Protein AF-A0A7S1JPU8-F1 (afdb_monomer_lite)

Structure (mmCIF, N/CA/C/O backbone):
data_AF-A0A7S1JPU8-F1
#
_entry.id   AF-A0A7S1JPU8-F1
#
loop_
_atom_site.group_PDB
_atom_site.id
_atom_site.type_symbol
_atom_site.label_atom_id
_atom_site.label_alt_id
_atom_site.label_comp_id
_atom_site.label_asym_id
_atom_site.label_entity_id
_atom_site.label_seq_id
_atom_site.pdbx_PDB_ins_code
_atom_site.Cartn_x
_atom_site.Cartn_y
_atom_site.Cartn_z
_atom_site.occupancy
_atom_site.B_iso_or_equiv
_atom_site.auth_seq_id
_atom_site.auth_comp_id
_atom_site.auth_asym_id
_atom_site.auth_atom_id
_atom_site.pdbx_PDB_model_num
ATOM 1 N N . ALA A 1 1 ? 25.299 0.717 -21.177 1.00 88.12 1 ALA A N 1
ATOM 2 C CA . ALA A 1 1 ? 23.910 0.726 -21.692 1.00 88.12 1 ALA A CA 1
ATOM 3 C C . ALA A 1 1 ? 23.352 -0.670 -21.993 1.00 88.12 1 ALA A C 1
ATOM 5 O O . ALA A 1 1 ? 22.149 -0.826 -21.845 1.00 88.12 1 ALA A O 1
ATOM 6 N N . ALA A 1 2 ? 24.175 -1.667 -22.367 1.00 91.50 2 ALA A N 1
ATOM 7 C CA . ALA A 1 2 ? 23.728 -3.012 -22.771 1.00 91.50 2 ALA A CA 1
ATOM 8 C C . ALA A 1 2 ? 22.622 -3.616 -21.880 1.00 91.50 2 ALA A C 1
ATOM 10 O O . ALA A 1 2 ? 21.517 -3.850 -22.361 1.00 91.50 2 ALA A O 1
ATOM 11 N N . CYS A 1 3 ? 22.870 -3.749 -20.571 1.00 92.00 3 CYS A N 1
ATOM 12 C CA . CYS A 1 3 ? 21.877 -4.276 -19.627 1.00 92.00 3 CYS A CA 1
ATOM 13 C C . CYS A 1 3 ? 20.576 -3.444 -19.589 1.00 92.00 3 CYS A C 1
ATOM 15 O O . CYS A 1 3 ? 19.487 -3.999 -19.530 1.00 92.00 3 CYS A O 1
ATOM 17 N N . GLY A 1 4 ? 20.655 -2.115 -19.724 1.00 94.12 4 GLY A N 1
ATOM 18 C CA . GLY A 1 4 ? 19.467 -1.253 -19.773 1.00 94.12 4 GLY A CA 1
ATOM 19 C C . GLY A 1 4 ? 18.564 -1.539 -20.978 1.00 94.12 4 GLY A C 1
ATOM 20 O O . GLY A 1 4 ? 17.344 -1.576 -20.841 1.00 94.12 4 GLY A O 1
ATOM 21 N N . TRP A 1 5 ? 19.143 -1.800 -22.154 1.00 96.31 5 TRP A N 1
ATOM 22 C CA . TRP A 1 5 ? 18.366 -2.207 -23.331 1.00 96.31 5 TRP A CA 1
ATOM 23 C C . TRP A 1 5 ? 17.795 -3.618 -23.188 1.00 96.31 5 TRP A C 1
ATOM 25 O O . TRP A 1 5 ? 16.641 -3.834 -23.556 1.00 96.31 5 TRP A O 1
ATOM 35 N N . MET A 1 6 ? 18.556 -4.549 -22.599 1.00 95.88 6 MET A N 1
ATOM 36 C CA . MET A 1 6 ? 18.064 -5.894 -22.283 1.00 95.88 6 MET A CA 1
ATOM 37 C C . MET A 1 6 ? 16.844 -5.822 -21.362 1.00 95.88 6 MET A C 1
ATOM 39 O O . MET A 1 6 ? 15.804 -6.378 -21.691 1.00 95.88 6 MET A O 1
ATOM 43 N N . VAL A 1 7 ? 16.928 -5.072 -20.259 1.00 96.19 7 VAL A N 1
ATOM 44 C CA . VAL A 1 7 ? 15.823 -4.905 -19.302 1.00 96.19 7 VAL A CA 1
ATOM 45 C C . VAL A 1 7 ? 14.585 -4.298 -19.970 1.00 96.19 7 VAL A C 1
ATOM 47 O O . VAL A 1 7 ? 13.483 -4.800 -19.760 1.00 96.19 7 VAL A O 1
ATOM 50 N N . ASN A 1 8 ? 14.743 -3.284 -20.829 1.00 96.88 8 ASN A N 1
ATOM 51 C CA . ASN A 1 8 ? 13.619 -2.722 -21.585 1.00 96.88 8 ASN A CA 1
ATOM 52 C C . ASN A 1 8 ? 12.939 -3.776 -22.475 1.00 96.88 8 ASN A C 1
ATOM 54 O O . ASN A 1 8 ? 11.712 -3.881 -22.470 1.00 96.88 8 ASN A O 1
ATOM 58 N N . GLY A 1 9 ? 13.729 -4.571 -23.205 1.00 96.00 9 GLY A N 1
ATOM 59 C CA . GLY A 1 9 ? 13.221 -5.654 -24.046 1.00 96.00 9 GLY A CA 1
ATOM 60 C C . GLY A 1 9 ? 12.529 -6.754 -23.239 1.00 96.00 9 GLY A C 1
ATOM 61 O O . GLY A 1 9 ? 11.460 -7.215 -23.631 1.00 96.00 9 GLY A O 1
ATOM 62 N N . LEU A 1 10 ? 13.073 -7.123 -22.075 1.00 96.00 10 LEU A N 1
ATOM 63 C CA . LEU A 1 10 ? 12.449 -8.105 -21.185 1.00 96.00 10 LEU A CA 1
ATOM 64 C C . LEU A 1 10 ? 11.104 -7.604 -20.656 1.00 96.00 10 LEU A C 1
ATOM 66 O O . LEU A 1 10 ? 10.135 -8.351 -20.702 1.00 96.00 10 LEU A O 1
ATOM 70 N N . ILE A 1 11 ? 10.995 -6.341 -20.232 1.00 95.69 11 ILE A N 1
ATOM 71 C CA . ILE A 1 11 ? 9.715 -5.763 -19.785 1.00 95.69 11 ILE A CA 1
ATOM 72 C C . ILE A 1 11 ? 8.674 -5.796 -20.918 1.00 95.69 11 ILE A C 1
ATOM 74 O O . ILE A 1 11 ? 7.515 -6.146 -20.687 1.00 95.69 11 ILE A O 1
ATOM 78 N N . GLN A 1 12 ? 9.080 -5.473 -22.150 1.00 95.06 12 GLN A N 1
ATOM 79 C CA . GLN A 1 12 ? 8.207 -5.544 -23.328 1.00 95.06 12 GLN A CA 1
ATOM 80 C C . GLN A 1 12 ? 7.764 -6.983 -23.626 1.00 95.06 12 GLN A C 1
ATOM 82 O O . GLN A 1 12 ? 6.573 -7.228 -23.830 1.00 95.06 12 GLN A O 1
ATOM 87 N N . ALA A 1 13 ? 8.693 -7.941 -23.608 1.00 95.31 13 ALA A N 1
ATOM 88 C CA . ALA A 1 13 ? 8.404 -9.358 -23.816 1.00 95.31 13 ALA A CA 1
ATOM 89 C C . ALA A 1 13 ? 7.481 -9.913 -22.722 1.00 95.31 13 ALA A C 1
ATOM 91 O O . ALA A 1 13 ? 6.531 -10.632 -23.016 1.00 95.31 13 ALA A O 1
ATOM 92 N N . MET A 1 14 ? 7.696 -9.522 -21.463 1.00 95.19 14 MET A N 1
ATOM 93 C CA . MET A 1 14 ? 6.851 -9.932 -20.343 1.00 95.19 14 MET A CA 1
ATOM 94 C C . MET A 1 14 ? 5.411 -9.453 -20.500 1.00 95.19 14 MET A C 1
ATOM 96 O O . MET A 1 14 ? 4.493 -10.241 -20.286 1.00 95.19 14 MET A O 1
ATOM 100 N N . HIS A 1 15 ? 5.217 -8.199 -20.916 1.00 90.50 15 HIS A N 1
ATOM 101 C CA . HIS A 1 15 ? 3.886 -7.623 -21.103 1.00 90.50 15 HIS A CA 1
ATOM 102 C C . HIS A 1 15 ? 3.174 -8.165 -22.353 1.00 90.50 15 HIS A C 1
ATOM 104 O O . HIS A 1 15 ? 1.949 -8.260 -22.375 1.00 90.50 15 HIS A O 1
ATOM 110 N N . THR A 1 16 ? 3.914 -8.473 -23.420 1.00 93.81 16 THR A N 1
ATOM 111 C CA . THR A 1 16 ? 3.333 -8.941 -24.692 1.00 93.81 16 THR A CA 1
ATOM 112 C C . THR A 1 16 ? 3.193 -10.459 -24.776 1.00 93.81 16 THR A C 1
ATOM 114 O O . THR A 1 16 ? 2.361 -10.936 -25.535 1.00 93.81 16 THR A O 1
ATOM 117 N N . GLY A 1 17 ? 3.990 -11.219 -24.019 1.00 95.62 17 GLY A N 1
ATOM 118 C CA . GLY A 1 17 ? 4.114 -12.670 -24.183 1.00 95.62 17 GLY A CA 1
ATOM 119 C C . GLY A 1 17 ? 4.936 -13.087 -25.409 1.00 95.62 17 GLY A C 1
ATOM 120 O O . GLY A 1 17 ? 4.997 -14.276 -25.722 1.00 95.62 17 GLY A O 1
ATOM 121 N N . LEU A 1 18 ? 5.571 -12.131 -26.098 1.00 96.25 18 LEU A N 1
ATOM 122 C CA . LEU A 1 18 ? 6.334 -12.359 -27.322 1.00 96.25 18 LEU A CA 1
ATOM 123 C C . LEU A 1 18 ? 7.836 -12.370 -27.030 1.00 96.25 18 LEU A C 1
ATOM 125 O O . LEU A 1 18 ? 8.394 -11.378 -26.559 1.00 96.25 18 LEU A O 1
ATOM 129 N N . LEU A 1 19 ? 8.506 -13.473 -27.357 1.00 96.12 19 LEU A N 1
ATOM 130 C CA . LEU A 1 19 ? 9.958 -13.607 -27.254 1.00 96.12 19 LEU A CA 1
ATOM 131 C C . LEU A 1 19 ? 10.604 -13.303 -28.613 1.00 96.12 19 LEU A C 1
ATOM 133 O O . LEU A 1 19 ? 10.387 -14.062 -29.567 1.00 96.12 19 LEU A O 1
ATOM 137 N N . PRO A 1 20 ? 11.378 -12.208 -28.736 1.00 95.56 20 PRO A N 1
ATOM 138 C CA . PRO A 1 20 ? 11.976 -11.822 -30.005 1.00 95.56 20 PRO A CA 1
ATOM 139 C C . PRO A 1 20 ? 13.051 -12.828 -30.454 1.00 95.56 20 PRO A C 1
ATOM 141 O O . PRO A 1 20 ? 13.793 -13.347 -29.620 1.00 95.56 20 PRO A O 1
ATOM 144 N N . PRO A 1 21 ? 13.175 -13.083 -31.769 1.00 95.50 21 PRO A N 1
ATOM 145 C CA . PRO A 1 21 ? 14.196 -13.977 -32.303 1.00 95.50 21 PRO A CA 1
ATOM 146 C C . PRO A 1 21 ? 15.593 -13.365 -32.262 1.00 95.50 21 PRO A C 1
ATOM 148 O O . PRO A 1 21 ? 15.757 -12.170 -32.523 1.00 95.50 21 PRO A O 1
ATOM 151 N N . GLN A 1 22 ? 16.607 -14.220 -32.132 1.00 95.31 22 GLN A N 1
ATOM 152 C CA . GLN A 1 22 ? 17.951 -13.888 -32.590 1.00 95.31 22 GLN A CA 1
ATOM 153 C C . GLN A 1 22 ? 18.054 -14.179 -34.093 1.00 95.31 22 GLN A C 1
ATOM 155 O O . GLN A 1 22 ? 18.343 -15.298 -34.506 1.00 95.31 22 GLN A O 1
ATOM 160 N N . ARG A 1 23 ? 17.791 -13.173 -34.934 1.00 95.75 23 ARG A N 1
ATOM 161 C CA . ARG A 1 23 ? 17.732 -13.353 -36.401 1.00 95.75 23 ARG A CA 1
ATOM 162 C C . ARG A 1 23 ? 19.074 -13.714 -37.035 1.00 95.75 23 ARG A C 1
ATOM 164 O O . ARG A 1 23 ? 19.083 -14.269 -38.125 1.00 95.75 23 ARG A O 1
ATOM 171 N N . ASN A 1 24 ? 20.171 -13.400 -36.352 1.00 96.06 24 ASN A N 1
ATOM 172 C CA . ASN A 1 24 ? 21.523 -13.697 -36.817 1.00 96.06 24 ASN A CA 1
ATOM 173 C C . ASN A 1 24 ? 22.019 -15.083 -36.367 1.00 96.06 24 ASN A C 1
ATOM 175 O O . ASN A 1 24 ? 23.165 -15.409 -36.638 1.00 96.06 24 ASN A O 1
ATOM 179 N N . ALA A 1 25 ? 21.205 -15.873 -35.655 1.00 93.12 25 ALA A N 1
ATOM 180 C CA . ALA A 1 25 ? 21.547 -17.248 -35.290 1.00 93.12 25 ALA A CA 1
ATOM 181 C C . ALA A 1 25 ? 21.169 -18.195 -36.438 1.00 93.12 25 ALA A C 1
ATOM 183 O O . ALA A 1 25 ? 20.127 -18.848 -36.399 1.00 93.12 25 ALA A O 1
ATOM 184 N N . ASP A 1 26 ? 21.999 -18.218 -37.478 1.00 93.06 26 ASP A N 1
ATOM 185 C CA . ASP A 1 26 ? 21.890 -19.137 -38.613 1.00 93.06 26 ASP A CA 1
ATOM 186 C C . ASP A 1 26 ? 22.233 -20.579 -38.213 1.00 93.06 26 ASP A C 1
ATOM 188 O O . ASP A 1 26 ? 21.504 -21.504 -38.571 1.00 93.06 26 ASP A O 1
ATOM 192 N N . ASN A 1 27 ? 23.284 -20.759 -37.409 1.00 93.69 27 ASN A N 1
ATOM 193 C CA . ASN A 1 27 ? 23.662 -22.036 -36.816 1.00 93.69 27 ASN A CA 1
ATOM 194 C C . ASN A 1 27 ? 24.093 -21.852 -35.352 1.00 93.69 27 ASN A C 1
ATOM 196 O O . ASN A 1 27 ? 24.949 -21.027 -35.041 1.00 93.69 27 ASN A O 1
ATOM 200 N N . VAL A 1 28 ? 23.507 -22.630 -34.440 1.00 91.75 28 VAL A N 1
ATOM 201 C CA . VAL A 1 28 ? 23.902 -22.636 -33.021 1.00 91.75 28 VAL A CA 1
ATOM 202 C C . VAL A 1 28 ? 25.144 -23.512 -32.861 1.00 91.75 28 VAL A C 1
ATOM 204 O O . VAL A 1 28 ? 25.225 -24.583 -33.460 1.00 91.75 28 VAL A O 1
ATOM 207 N N . ASP A 1 29 ? 26.120 -23.049 -32.080 1.00 93.69 29 ASP A N 1
ATOM 208 C CA . ASP A 1 29 ? 27.341 -23.808 -31.795 1.00 93.69 29 ASP A CA 1
ATOM 209 C C . ASP A 1 29 ? 27.002 -25.149 -31.126 1.00 93.69 29 ASP A C 1
ATOM 211 O O . ASP A 1 29 ? 26.247 -25.188 -30.154 1.00 93.69 29 ASP A O 1
ATOM 215 N N . SER A 1 30 ? 27.585 -26.240 -31.626 1.00 91.69 30 SER A N 1
ATOM 216 C CA . SER A 1 30 ? 27.407 -27.584 -31.075 1.00 91.69 30 SER A CA 1
ATOM 217 C C . SER A 1 30 ? 27.778 -27.687 -29.594 1.00 91.69 30 SER A C 1
ATOM 219 O O . SER A 1 30 ? 27.142 -28.459 -28.886 1.00 91.69 30 SER A O 1
ATOM 221 N N . ALA A 1 31 ? 28.734 -26.888 -29.102 1.00 91.38 31 ALA A N 1
ATOM 222 C CA . ALA A 1 31 ? 29.096 -26.876 -27.679 1.00 91.38 31 ALA A CA 1
ATOM 223 C C . ALA A 1 31 ? 27.957 -26.356 -26.777 1.00 91.38 31 ALA A C 1
ATOM 225 O O . ALA A 1 31 ? 27.878 -26.689 -25.598 1.00 91.38 31 ALA A O 1
ATOM 226 N N . LEU A 1 32 ? 27.041 -25.550 -27.325 1.00 89.50 32 LEU A N 1
ATOM 227 C CA . LEU A 1 32 ? 25.844 -25.083 -26.617 1.00 89.50 32 LEU A CA 1
ATOM 228 C C . LEU A 1 32 ? 24.691 -26.098 -26.679 1.00 89.50 32 LEU A C 1
ATOM 230 O O . LEU A 1 32 ? 23.648 -25.864 -26.074 1.00 89.50 32 LEU A O 1
ATOM 234 N N . CYS A 1 33 ? 24.867 -27.207 -27.406 1.00 83.50 33 CYS A N 1
ATOM 235 C CA . CYS A 1 33 ? 23.924 -28.326 -27.484 1.00 83.50 33 CYS A CA 1
ATOM 236 C C . CYS A 1 33 ? 24.295 -29.489 -26.547 1.00 83.50 33 CYS A C 1
ATOM 238 O O . CYS A 1 33 ? 23.640 -30.531 -26.583 1.00 83.50 33 CYS A O 1
ATOM 240 N N . ASP A 1 34 ? 25.338 -29.328 -25.730 1.00 85.88 34 ASP A N 1
ATOM 241 C CA . ASP A 1 34 ? 25.724 -30.301 -24.711 1.00 85.88 34 ASP A CA 1
ATOM 242 C C . ASP A 1 34 ? 24.657 -30.413 -23.609 1.00 85.88 34 ASP A C 1
ATOM 244 O O . ASP A 1 34 ? 24.001 -29.430 -23.258 1.00 85.88 34 ASP A O 1
ATOM 248 N N . GLN A 1 35 ? 24.561 -31.590 -22.974 1.00 74.62 35 GLN A N 1
ATOM 249 C CA . GLN A 1 35 ? 23.594 -31.881 -21.895 1.00 74.62 35 GLN A CA 1
ATOM 250 C C . GLN A 1 35 ? 23.648 -30.885 -20.722 1.00 74.62 35 GLN A C 1
ATOM 252 O O . GLN A 1 35 ? 22.682 -30.714 -19.981 1.00 74.62 35 GLN A O 1
ATOM 257 N N . ALA A 1 36 ? 24.780 -30.198 -20.543 1.00 82.94 36 ALA A N 1
ATOM 258 C CA . ALA A 1 36 ? 24.932 -29.155 -19.533 1.00 82.94 36 ALA A CA 1
ATOM 259 C C . ALA A 1 36 ? 23.989 -27.949 -19.748 1.00 82.94 36 ALA A C 1
ATOM 261 O O . ALA A 1 36 ? 23.756 -27.193 -18.803 1.00 82.94 36 ALA A O 1
ATOM 262 N N . TYR A 1 37 ? 23.436 -27.770 -20.955 1.00 87.88 37 TYR A N 1
ATOM 263 C CA . TYR A 1 37 ? 22.623 -26.615 -21.350 1.00 87.88 37 TYR A CA 1
ATOM 264 C C . TYR A 1 37 ? 21.190 -26.973 -21.773 1.00 87.88 37 TYR A C 1
ATOM 266 O O . TYR A 1 37 ? 20.500 -26.127 -22.339 1.00 87.88 37 TYR A O 1
ATOM 274 N N . ASP A 1 38 ? 20.693 -28.166 -21.426 1.00 87.06 38 ASP A N 1
ATOM 275 C CA . ASP A 1 38 ? 19.351 -28.657 -21.801 1.00 87.06 38 ASP A CA 1
ATOM 276 C C . ASP A 1 38 ? 18.189 -27.726 -21.376 1.00 87.06 38 ASP A C 1
ATOM 278 O O . ASP A 1 38 ? 17.079 -27.807 -21.903 1.00 87.06 38 ASP A O 1
ATOM 2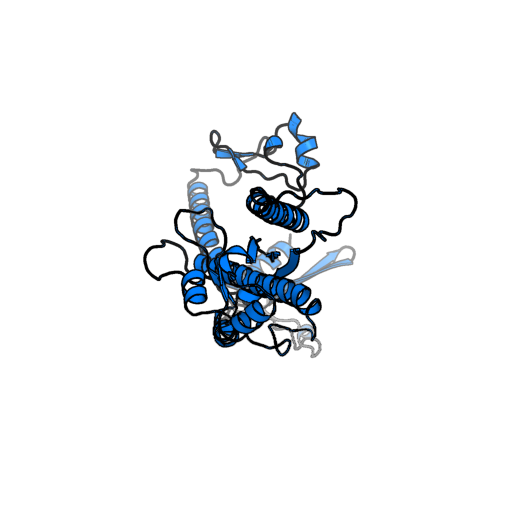82 N N . GLY A 1 39 ? 18.427 -26.810 -20.430 1.00 89.56 39 GLY A N 1
ATOM 283 C CA . GLY A 1 39 ? 17.463 -25.794 -19.996 1.00 89.56 39 GLY A CA 1
ATOM 284 C C . GLY A 1 39 ? 17.401 -24.523 -20.857 1.00 89.56 39 GLY A C 1
ATOM 285 O O . GLY A 1 39 ? 16.585 -23.647 -20.559 1.00 89.56 39 GLY A O 1
ATOM 286 N N . ILE A 1 40 ? 18.249 -24.375 -21.882 1.00 92.56 40 ILE A N 1
ATOM 287 C CA . ILE A 1 40 ? 18.358 -23.159 -22.700 1.00 92.56 40 ILE A CA 1
ATOM 288 C C . ILE A 1 40 ? 17.874 -23.432 -24.126 1.00 92.56 40 ILE A C 1
ATOM 290 O O . ILE A 1 40 ? 18.377 -24.304 -24.824 1.00 92.56 40 ILE A O 1
ATOM 294 N N . LEU A 1 41 ? 16.920 -22.622 -24.590 1.00 91.75 41 LEU A N 1
ATOM 295 C CA . LEU A 1 41 ? 16.441 -22.645 -25.970 1.00 91.75 41 LEU A CA 1
ATOM 296 C C . LEU A 1 41 ? 16.960 -21.426 -26.740 1.00 91.75 41 LEU A C 1
ATOM 298 O O . LEU A 1 41 ? 16.639 -20.286 -26.402 1.00 91.75 41 LEU A O 1
ATOM 302 N N . TYR A 1 42 ? 17.681 -21.673 -27.832 1.00 92.06 42 TYR A N 1
ATOM 303 C CA . TYR A 1 42 ? 18.094 -20.649 -28.792 1.00 92.06 42 TYR A CA 1
ATOM 304 C C . TYR A 1 42 ? 17.125 -20.631 -29.980 1.00 92.06 42 TYR A C 1
ATOM 306 O O . TYR A 1 42 ? 16.970 -21.633 -30.675 1.00 92.06 42 TYR A O 1
ATOM 314 N N . SER A 1 43 ? 16.462 -19.497 -30.229 1.00 91.88 43 SER A N 1
ATOM 315 C CA . SER A 1 43 ? 15.474 -19.376 -31.310 1.00 91.88 43 SER A CA 1
ATOM 316 C C . SER A 1 43 ? 15.822 -18.267 -32.301 1.00 91.88 43 SER A C 1
ATOM 318 O O . SER A 1 43 ? 16.009 -17.108 -31.926 1.00 91.88 43 SER A O 1
ATOM 320 N N . HIS A 1 44 ? 15.799 -18.613 -33.589 1.00 94.62 44 HIS A N 1
ATOM 321 C CA . HIS A 1 44 ? 15.837 -17.663 -34.707 1.00 94.62 44 HIS A CA 1
ATOM 322 C C . HIS A 1 44 ? 14.433 -17.205 -35.144 1.00 94.62 44 HIS A C 1
ATOM 324 O O . HIS A 1 44 ? 14.293 -16.410 -36.075 1.00 94.62 44 HIS A O 1
ATOM 330 N N . ARG A 1 45 ? 13.372 -17.696 -34.485 1.00 94.44 45 ARG A N 1
ATOM 331 C CA . ARG A 1 45 ? 11.968 -17.358 -34.771 1.00 94.44 45 ARG A CA 1
ATOM 332 C C . ARG A 1 45 ? 11.303 -16.688 -33.577 1.00 94.44 45 ARG A C 1
ATOM 334 O O . ARG A 1 45 ? 11.656 -16.952 -32.429 1.00 94.44 45 ARG A O 1
ATOM 341 N N . LEU A 1 46 ? 10.354 -15.801 -33.867 1.00 96.19 46 LEU A N 1
ATOM 342 C CA . LEU A 1 46 ? 9.493 -15.218 -32.844 1.00 96.19 46 LEU A CA 1
ATOM 343 C C . LEU A 1 46 ? 8.715 -16.350 -32.167 1.00 96.19 46 LEU A C 1
ATOM 345 O O . LEU A 1 46 ? 8.110 -17.168 -32.860 1.00 96.19 46 LEU A O 1
ATOM 349 N N . ILE A 1 47 ? 8.726 -16.381 -30.838 1.00 96.56 47 ILE A N 1
ATOM 350 C CA . ILE A 1 47 ? 7.907 -17.315 -30.065 1.00 96.56 47 ILE A CA 1
ATOM 351 C C . ILE A 1 47 ? 6.806 -16.509 -29.390 1.00 96.56 47 ILE A C 1
ATOM 353 O O . ILE A 1 47 ? 7.085 -15.629 -28.576 1.00 96.56 47 ILE A O 1
ATOM 357 N N . ASP A 1 48 ? 5.562 -16.821 -29.733 1.00 96.25 48 ASP A N 1
ATOM 358 C CA . ASP A 1 48 ? 4.393 -16.341 -29.008 1.00 96.25 48 ASP A CA 1
ATOM 359 C C . ASP A 1 48 ? 4.017 -17.371 -27.941 1.00 96.25 48 ASP A C 1
ATOM 361 O O . ASP A 1 48 ? 3.671 -18.513 -28.244 1.00 96.25 48 ASP A O 1
ATOM 365 N N . VAL A 1 49 ? 4.128 -16.976 -26.674 1.00 93.88 49 VAL A N 1
ATOM 366 C CA . VAL A 1 49 ? 3.821 -17.844 -25.532 1.00 93.88 49 VAL A CA 1
ATOM 367 C C . VAL A 1 49 ? 2.306 -17.884 -25.252 1.00 93.88 49 VAL A C 1
ATOM 369 O O . VAL A 1 49 ? 1.842 -18.702 -24.449 1.00 93.88 49 VAL A O 1
ATOM 372 N N . GLY A 1 50 ? 1.515 -17.021 -25.903 1.00 92.62 50 GLY A N 1
ATOM 373 C CA . GLY A 1 50 ? 0.057 -16.929 -25.778 1.00 92.62 50 GLY A CA 1
ATOM 374 C C . GLY A 1 50 ? -0.426 -16.392 -24.427 1.00 92.62 50 GLY A C 1
ATOM 375 O O . GLY A 1 50 ? -1.617 -16.434 -24.125 1.00 92.62 50 GLY A O 1
ATOM 376 N N . ARG A 1 51 ? 0.497 -15.934 -23.575 1.00 90.62 51 ARG A N 1
ATOM 377 C CA . ARG A 1 51 ? 0.235 -15.389 -22.237 1.00 90.62 51 ARG A CA 1
ATOM 378 C C . ARG A 1 51 ? 1.400 -14.506 -21.775 1.00 90.62 51 ARG A C 1
ATOM 380 O O . ARG A 1 51 ? 2.523 -14.718 -22.239 1.00 90.62 51 ARG A O 1
ATOM 387 N N . PRO A 1 52 ? 1.177 -13.593 -20.813 1.00 89.94 52 PRO A N 1
ATOM 388 C CA . PRO A 1 52 ? 2.259 -12.835 -20.195 1.00 89.94 52 PRO A CA 1
ATOM 389 C C . PRO A 1 52 ? 3.314 -13.747 -19.558 1.00 89.94 52 PRO A C 1
ATOM 391 O O . PRO A 1 52 ? 2.995 -14.784 -18.960 1.00 89.94 52 PRO A O 1
ATOM 394 N N . LEU A 1 53 ? 4.585 -13.358 -19.666 1.00 94.75 53 LEU A N 1
ATOM 395 C CA . LEU A 1 53 ? 5.678 -14.106 -19.041 1.00 94.75 53 LEU A CA 1
ATOM 396 C C . LEU A 1 53 ? 5.701 -13.810 -17.542 1.00 94.75 53 LEU A C 1
ATOM 398 O O . LEU A 1 53 ? 5.661 -12.656 -17.121 1.00 94.75 53 LEU A O 1
ATOM 402 N N . LYS A 1 54 ? 5.809 -14.861 -16.726 1.00 95.31 54 LYS A N 1
ATOM 403 C CA . LYS A 1 54 ? 5.775 -14.747 -15.258 1.00 95.31 54 LYS A CA 1
ATOM 404 C C . LYS A 1 54 ? 7.017 -14.069 -14.686 1.00 95.31 54 LYS A C 1
ATOM 406 O O . LYS A 1 54 ? 6.920 -13.361 -13.686 1.00 95.31 54 LYS A O 1
ATOM 411 N N . ALA A 1 55 ? 8.166 -14.325 -15.298 1.00 96.69 55 ALA A N 1
ATOM 412 C CA . ALA A 1 55 ? 9.449 -13.795 -14.888 1.00 96.69 55 ALA A CA 1
ATOM 413 C C . ALA A 1 55 ? 10.401 -13.732 -16.085 1.00 96.69 55 ALA A C 1
ATOM 415 O O . ALA A 1 55 ? 10.196 -14.422 -17.086 1.00 96.69 55 ALA A O 1
ATOM 416 N N . ALA A 1 56 ? 11.438 -12.917 -15.959 1.00 95.81 56 ALA A N 1
ATOM 417 C CA . ALA A 1 56 ? 12.516 -12.791 -16.922 1.00 95.81 56 ALA A CA 1
ATOM 418 C C . ALA A 1 56 ? 13.841 -12.576 -16.191 1.00 95.81 56 ALA A C 1
ATOM 420 O O . ALA A 1 56 ? 13.862 -11.983 -15.114 1.00 95.81 56 ALA A O 1
ATOM 421 N N . MET A 1 57 ? 14.941 -13.026 -16.789 1.00 95.56 57 MET A N 1
ATOM 422 C CA . MET A 1 57 ? 16.276 -12.886 -16.217 1.00 95.56 57 MET A CA 1
ATOM 423 C C . MET A 1 57 ? 17.201 -12.174 -17.202 1.00 95.56 57 MET A C 1
ATOM 425 O O . MET A 1 57 ? 17.185 -12.473 -18.395 1.00 95.56 57 MET A O 1
ATOM 429 N N . ALA A 1 58 ? 17.993 -11.226 -16.707 1.00 95.44 58 ALA A N 1
ATOM 430 C CA . ALA A 1 58 ? 19.060 -10.573 -17.457 1.00 95.44 58 ALA A CA 1
ATOM 431 C C . ALA A 1 58 ? 20.394 -10.858 -16.778 1.00 95.44 58 ALA A C 1
ATOM 433 O O . ALA A 1 58 ? 20.538 -10.601 -15.586 1.00 95.44 58 ALA A O 1
ATOM 434 N N . HIS A 1 59 ? 21.373 -11.316 -17.551 1.00 95.44 59 HIS A N 1
ATOM 435 C CA . HIS A 1 59 ? 22.742 -11.506 -17.088 1.00 95.44 59 HIS A CA 1
ATOM 436 C C . HIS A 1 59 ? 23.674 -10.610 -17.910 1.00 95.44 59 HIS A C 1
ATOM 438 O O . HIS A 1 59 ? 23.599 -10.594 -19.138 1.00 95.44 59 HIS A O 1
ATOM 444 N N . SER A 1 60 ? 24.536 -9.841 -17.248 1.00 95.19 60 SER A N 1
ATOM 445 C CA . SER A 1 60 ? 25.515 -8.952 -17.876 1.00 95.19 60 SER A CA 1
ATOM 446 C C . SER A 1 60 ? 26.909 -9.238 -17.328 1.00 95.19 60 SER A C 1
ATOM 448 O O . SER A 1 60 ? 27.105 -9.236 -16.115 1.00 95.19 60 SER A O 1
ATOM 450 N N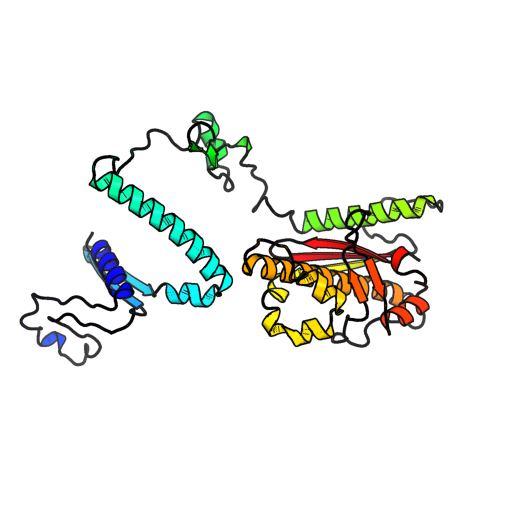 . PHE A 1 61 ? 27.880 -9.413 -18.225 1.00 95.31 61 PHE A N 1
ATOM 451 C CA . PHE A 1 61 ? 29.290 -9.624 -17.892 1.00 95.31 61 PHE A CA 1
ATOM 452 C C . PHE A 1 61 ? 30.114 -8.419 -18.342 1.00 95.31 61 PHE A C 1
ATOM 454 O O . PHE A 1 61 ? 29.981 -7.960 -19.479 1.00 95.31 61 PHE A O 1
ATOM 461 N N . GLY A 1 62 ? 30.945 -7.890 -17.448 1.00 93.56 62 GLY A N 1
ATOM 462 C CA . GLY A 1 62 ? 31.774 -6.713 -17.688 1.00 93.56 62 GLY A CA 1
ATOM 463 C C . GLY A 1 62 ? 33.251 -6.978 -17.420 1.00 93.56 62 GLY A C 1
ATOM 464 O O . GLY A 1 62 ? 33.619 -7.850 -16.632 1.00 93.56 62 GLY A O 1
ATOM 465 N N . PHE A 1 63 ? 34.117 -6.187 -18.056 1.00 94.88 63 PHE A N 1
ATOM 466 C CA . PHE A 1 63 ? 35.547 -6.183 -17.746 1.00 94.88 63 PHE A CA 1
ATOM 467 C C . PHE A 1 63 ? 35.776 -5.852 -16.265 1.00 94.88 63 PHE A C 1
ATOM 469 O O . PHE A 1 63 ? 35.032 -5.074 -15.671 1.00 94.88 63 PHE A O 1
ATOM 476 N N . GLY A 1 64 ? 36.815 -6.444 -15.672 1.00 95.00 64 GLY A N 1
ATOM 477 C CA . GLY A 1 64 ? 37.122 -6.255 -14.251 1.00 95.00 64 GLY A CA 1
ATOM 478 C C . GLY A 1 64 ? 36.194 -7.022 -13.307 1.00 95.00 64 GLY A C 1
ATOM 479 O O . GLY A 1 64 ? 35.975 -6.570 -12.191 1.00 95.00 64 GLY A O 1
ATOM 480 N N . GLN A 1 65 ? 35.640 -8.159 -13.753 1.00 91.31 65 GLN A N 1
ATOM 481 C CA . GLN A 1 65 ? 34.736 -9.007 -12.957 1.00 91.31 65 GLN A CA 1
ATOM 482 C C . GLN A 1 65 ? 33.452 -8.285 -12.504 1.00 91.31 65 GLN A C 1
ATOM 484 O O . GLN A 1 65 ? 32.826 -8.656 -11.512 1.00 91.31 65 GLN A O 1
ATOM 489 N N . ALA A 1 66 ? 33.027 -7.265 -13.253 1.00 90.38 66 ALA A N 1
ATOM 490 C CA . ALA A 1 66 ? 31.782 -6.545 -13.017 1.00 90.38 66 ALA A CA 1
ATOM 491 C C . ALA A 1 66 ? 30.598 -7.318 -13.620 1.00 90.38 66 ALA A C 1
ATOM 493 O O . ALA A 1 66 ? 30.087 -6.974 -14.688 1.00 90.38 66 ALA A O 1
ATOM 494 N N . ASN A 1 67 ? 30.193 -8.391 -12.942 1.00 93.19 67 ASN A N 1
ATOM 495 C CA . ASN A 1 67 ? 29.077 -9.240 -13.354 1.00 93.19 67 ASN A CA 1
ATOM 496 C C . ASN A 1 67 ? 27.796 -8.846 -12.612 1.00 93.19 67 ASN A C 1
ATOM 498 O O . ASN A 1 67 ? 27.832 -8.387 -11.470 1.00 93.19 67 ASN A O 1
ATOM 502 N N . THR A 1 68 ? 26.643 -8.996 -13.256 1.00 92.00 68 THR A N 1
ATOM 503 C CA . THR A 1 68 ? 25.344 -8.706 -12.638 1.00 92.00 68 THR A CA 1
ATOM 504 C C . THR A 1 68 ? 24.267 -9.600 -13.221 1.00 92.00 68 THR A C 1
ATOM 506 O O . THR A 1 68 ? 24.179 -9.764 -14.438 1.00 92.00 68 THR A O 1
ATOM 509 N N . GLU A 1 69 ? 23.403 -10.098 -12.346 1.00 95.75 69 GLU A N 1
ATOM 510 C CA . GLU A 1 69 ? 22.204 -10.843 -12.697 1.00 95.75 69 GLU A CA 1
ATOM 511 C C . GLU A 1 69 ? 20.974 -10.159 -12.095 1.00 95.75 69 GLU A C 1
ATOM 513 O O . GLU A 1 69 ? 21.009 -9.661 -10.968 1.00 95.75 69 GLU A O 1
ATOM 518 N N . ILE A 1 70 ? 19.893 -10.085 -12.869 1.00 96.12 70 ILE A N 1
ATOM 519 C CA . ILE A 1 70 ? 18.637 -9.447 -12.478 1.00 96.12 70 ILE A CA 1
ATOM 520 C C . ILE A 1 70 ? 17.494 -10.404 -12.789 1.00 96.12 70 ILE A C 1
ATOM 522 O O . ILE A 1 70 ? 17.317 -10.791 -13.942 1.00 96.12 70 ILE A O 1
ATOM 526 N N . LEU A 1 71 ? 16.678 -10.710 -11.780 1.00 97.06 71 LEU A N 1
ATOM 527 C CA . LEU A 1 71 ? 15.400 -11.402 -11.929 1.00 97.06 71 LEU A CA 1
ATOM 528 C C . LEU A 1 71 ? 14.252 -10.389 -11.850 1.00 97.06 71 LEU A C 1
ATOM 530 O O . LEU A 1 71 ? 14.114 -9.661 -10.869 1.00 97.06 71 LEU A O 1
ATOM 534 N N . ILE A 1 72 ? 13.412 -10.360 -12.878 1.00 96.50 72 ILE A N 1
ATOM 535 C CA . ILE A 1 72 ? 12.236 -9.495 -12.983 1.00 96.50 72 ILE A CA 1
ATOM 536 C C . ILE A 1 72 ? 10.994 -10.376 -12.879 1.00 96.50 72 ILE A C 1
ATOM 538 O O . ILE A 1 72 ? 10.864 -11.345 -13.620 1.00 96.50 72 ILE A O 1
ATOM 542 N N . ILE A 1 73 ? 10.069 -10.030 -11.984 1.00 96.38 73 ILE A N 1
ATOM 543 C CA . ILE A 1 73 ? 8.799 -10.742 -11.783 1.00 96.38 73 ILE A CA 1
ATOM 544 C C . ILE A 1 73 ? 7.649 -9.916 -12.364 1.00 96.38 73 ILE A C 1
ATOM 546 O O . ILE A 1 73 ? 7.654 -8.687 -12.284 1.00 96.38 73 ILE A O 1
ATOM 550 N N . HIS A 1 74 ? 6.659 -10.584 -12.959 1.00 95.19 74 HIS A N 1
ATOM 551 C CA . HIS A 1 74 ? 5.509 -9.919 -13.570 1.00 95.19 74 HIS A CA 1
ATOM 552 C C . HIS A 1 74 ? 4.715 -9.099 -12.531 1.00 95.19 74 HIS A C 1
ATOM 554 O O . HIS A 1 74 ? 4.441 -9.603 -11.437 1.00 95.19 74 HIS A O 1
ATOM 560 N N . PRO A 1 75 ? 4.294 -7.857 -12.841 1.00 91.25 75 PRO A N 1
ATOM 561 C CA . PRO A 1 75 ? 3.624 -6.982 -11.875 1.00 91.25 75 PRO A CA 1
ATOM 562 C C . PRO A 1 75 ? 2.265 -7.504 -11.385 1.00 91.25 75 PRO A C 1
ATOM 564 O O . PRO A 1 75 ? 1.799 -7.074 -10.334 1.00 91.25 75 PRO A O 1
ATOM 567 N N . ASP A 1 76 ? 1.633 -8.449 -12.083 1.00 91.38 76 ASP A N 1
ATOM 568 C CA . ASP A 1 76 ? 0.360 -9.039 -11.636 1.00 91.38 76 ASP A CA 1
ATOM 569 C C . ASP A 1 76 ? 0.470 -9.727 -10.270 1.00 91.38 76 ASP A C 1
ATOM 571 O O . ASP A 1 76 ? -0.483 -9.697 -9.495 1.00 91.38 76 ASP A O 1
ATOM 575 N N . TYR A 1 77 ? 1.642 -10.271 -9.920 1.00 92.62 77 TYR A N 1
ATOM 576 C CA . TYR A 1 77 ? 1.867 -10.863 -8.597 1.00 92.62 77 TYR A CA 1
ATOM 577 C C . TYR A 1 77 ? 1.796 -9.821 -7.468 1.00 92.62 77 TYR A C 1
ATOM 579 O O . TYR A 1 77 ? 1.346 -10.133 -6.364 1.00 92.62 77 TYR A O 1
ATOM 587 N N . LEU A 1 78 ? 2.176 -8.566 -7.738 1.00 91.31 78 LEU A N 1
ATOM 588 C CA . LEU A 1 78 ? 2.010 -7.466 -6.784 1.00 91.31 78 LEU A CA 1
ATOM 589 C C . LEU A 1 78 ? 0.524 -7.148 -6.569 1.00 91.31 78 LEU A C 1
ATOM 591 O O . LEU A 1 78 ? 0.085 -6.931 -5.443 1.00 91.31 78 LEU A O 1
ATOM 595 N N . TRP A 1 79 ? -0.270 -7.131 -7.639 1.00 87.88 79 TRP A N 1
ATOM 596 C CA . TRP A 1 79 ? -1.695 -6.810 -7.539 1.00 87.88 79 TRP A CA 1
ATOM 597 C C . TRP A 1 79 ? -2.521 -7.946 -6.944 1.00 87.88 79 TRP A C 1
ATOM 599 O O . TRP A 1 79 ? -3.487 -7.674 -6.231 1.00 87.88 79 TRP A O 1
ATOM 609 N N . ALA A 1 80 ? -2.099 -9.193 -7.161 1.00 88.62 80 ALA A N 1
ATOM 610 C CA . ALA A 1 80 ? -2.684 -10.358 -6.514 1.00 88.62 80 ALA A CA 1
ATOM 611 C C . ALA A 1 80 ? -2.586 -10.272 -4.979 1.00 88.62 80 ALA A C 1
ATOM 613 O O . ALA A 1 80 ? -3.538 -10.631 -4.293 1.00 88.62 80 ALA A O 1
ATOM 614 N N . SER A 1 81 ? -1.484 -9.737 -4.433 1.00 87.12 81 SER A N 1
ATOM 615 C CA . SER A 1 81 ? -1.309 -9.583 -2.978 1.00 87.12 81 SER A CA 1
ATOM 616 C C . SER A 1 81 ? -1.943 -8.311 -2.399 1.00 87.12 81 SER A C 1
ATOM 618 O O . SER A 1 81 ? -2.319 -8.284 -1.229 1.00 87.12 81 SER A O 1
ATOM 620 N N . ALA A 1 82 ? -2.105 -7.251 -3.197 1.00 84.00 82 ALA A N 1
ATOM 621 C CA . ALA A 1 82 ? -2.663 -5.977 -2.732 1.00 84.00 82 ALA A CA 1
ATOM 622 C C . ALA A 1 82 ? -4.190 -6.002 -2.497 1.00 84.00 82 ALA A C 1
ATOM 624 O O . ALA A 1 82 ? -4.718 -5.137 -1.789 1.00 84.00 82 ALA A O 1
ATOM 625 N N . GLY A 1 83 ? -4.898 -6.963 -3.095 1.00 82.12 83 GLY A N 1
ATOM 626 C CA . GLY A 1 83 ? -6.353 -7.091 -3.034 1.00 82.12 83 GLY A CA 1
ATOM 627 C C . GLY A 1 83 ? -7.102 -6.200 -4.035 1.00 82.12 83 GLY A C 1
ATOM 628 O O . GLY A 1 83 ? -6.626 -5.145 -4.473 1.00 82.12 83 GLY A O 1
ATOM 629 N N . THR A 1 84 ? -8.323 -6.612 -4.384 1.00 82.88 84 THR A N 1
ATOM 630 C CA . THR A 1 84 ? -9.132 -6.014 -5.464 1.00 82.88 84 THR A CA 1
ATOM 631 C C . THR A 1 84 ? -9.389 -4.521 -5.257 1.00 82.88 84 THR A C 1
ATOM 633 O O . THR A 1 84 ? -9.236 -3.729 -6.179 1.00 82.88 84 THR A O 1
ATOM 636 N N . SER A 1 85 ? -9.694 -4.113 -4.024 1.00 80.19 85 SER A N 1
ATOM 637 C CA . SER A 1 85 ? -9.957 -2.718 -3.644 1.00 80.19 85 SER A CA 1
ATOM 638 C C . SER A 1 85 ? -8.807 -1.765 -4.014 1.00 80.19 85 SER A C 1
ATOM 640 O O . SER A 1 85 ? -9.014 -0.761 -4.708 1.00 80.19 85 SER A O 1
ATOM 642 N N . LYS A 1 86 ? -7.573 -2.101 -3.607 1.00 83.94 86 LYS A N 1
ATOM 643 C CA . LYS A 1 86 ? -6.381 -1.289 -3.896 1.00 83.94 86 LYS A CA 1
ATOM 644 C C . LYS A 1 86 ? -6.055 -1.302 -5.388 1.00 83.94 86 LYS A C 1
ATOM 646 O O . LYS A 1 86 ? -5.704 -0.257 -5.939 1.00 83.94 86 LYS A O 1
ATOM 651 N N . CYS A 1 87 ? -6.229 -2.450 -6.044 1.00 86.50 87 CYS A N 1
ATOM 652 C CA . CYS A 1 87 ? -6.032 -2.599 -7.484 1.00 86.50 87 CYS A CA 1
ATOM 653 C C . CYS A 1 87 ? -6.988 -1.706 -8.295 1.00 86.50 87 CYS A C 1
ATOM 655 O O . CYS A 1 87 ? -6.543 -0.954 -9.165 1.00 86.50 87 CYS A O 1
ATOM 657 N N . THR A 1 88 ? -8.286 -1.694 -7.974 1.00 89.06 88 THR A N 1
ATOM 658 C CA . THR A 1 88 ? -9.277 -0.839 -8.649 1.00 89.06 88 THR A CA 1
ATOM 659 C C . THR A 1 88 ? -8.980 0.646 -8.435 1.00 89.06 88 THR A C 1
ATOM 661 O O . THR A 1 88 ? -8.959 1.420 -9.395 1.00 89.06 88 THR A O 1
ATOM 664 N N . ALA A 1 89 ? -8.681 1.052 -7.196 1.00 89.94 89 ALA A N 1
ATOM 665 C CA . ALA A 1 89 ? -8.348 2.440 -6.880 1.00 89.94 89 ALA A CA 1
ATOM 666 C C . ALA A 1 89 ? -7.079 2.916 -7.611 1.00 89.94 89 ALA A C 1
ATOM 668 O O . ALA A 1 89 ? -7.029 4.039 -8.122 1.00 89.94 89 ALA A O 1
ATOM 669 N N . TYR A 1 90 ? -6.055 2.063 -7.691 1.00 93.44 90 TYR A N 1
ATOM 670 C CA . TYR A 1 90 ? -4.846 2.354 -8.455 1.00 93.44 90 TYR A CA 1
ATOM 671 C C . TYR A 1 90 ? -5.128 2.425 -9.957 1.00 93.44 90 TYR A C 1
ATOM 673 O O . TYR A 1 90 ? -4.668 3.358 -10.615 1.00 93.44 90 TYR A O 1
ATOM 681 N N . SER A 1 91 ? -5.912 1.490 -10.494 1.00 93.38 91 SER A N 1
ATOM 682 C CA . SER A 1 91 ? -6.248 1.431 -11.920 1.00 93.38 91 SER A CA 1
ATOM 683 C C . SER A 1 91 ? -6.940 2.712 -12.389 1.00 93.38 91 SER A C 1
ATOM 685 O O . SER A 1 91 ? -6.545 3.280 -13.408 1.00 93.38 91 SER A O 1
ATOM 687 N N . ALA A 1 92 ? -7.878 3.244 -11.597 1.00 94.69 92 ALA A N 1
ATOM 688 C CA . ALA A 1 92 ? -8.516 4.531 -11.875 1.00 94.69 92 ALA A CA 1
ATOM 689 C C . ALA A 1 92 ? -7.502 5.694 -11.900 1.00 94.69 92 ALA A C 1
ATOM 691 O O . ALA A 1 92 ? -7.491 6.502 -12.830 1.00 94.69 92 ALA A O 1
ATOM 692 N N . LYS A 1 93 ? -6.583 5.752 -10.922 1.00 95.94 93 LYS A N 1
ATOM 693 C CA . LYS A 1 93 ? -5.513 6.769 -10.880 1.00 95.94 93 LYS A CA 1
ATOM 694 C C . LYS A 1 93 ? -4.548 6.647 -12.068 1.00 95.94 93 LYS A C 1
ATOM 696 O O . LYS A 1 93 ? -4.144 7.662 -12.641 1.00 95.94 93 LYS A O 1
ATOM 701 N N . ARG A 1 94 ? -4.174 5.419 -12.447 1.00 96.62 94 ARG A N 1
ATOM 702 C CA . ARG A 1 94 ? -3.307 5.123 -13.599 1.00 96.62 94 ARG A CA 1
ATOM 703 C C . ARG A 1 94 ? -3.961 5.576 -14.901 1.00 96.62 94 ARG A C 1
ATOM 705 O O . ARG A 1 94 ? -3.269 6.187 -15.707 1.00 96.62 94 ARG A O 1
ATOM 712 N N . ALA A 1 95 ? -5.255 5.318 -15.096 1.00 96.88 95 ALA A N 1
ATOM 713 C CA . ALA A 1 95 ? -5.973 5.686 -16.317 1.00 96.88 95 ALA A CA 1
ATOM 714 C C . ALA A 1 95 ? -5.922 7.202 -16.578 1.00 96.88 95 ALA A C 1
ATOM 716 O O . ALA A 1 95 ? -5.518 7.632 -17.658 1.00 96.88 95 ALA A O 1
ATOM 717 N N . VAL A 1 96 ? -6.202 8.016 -15.553 1.00 97.69 96 VAL A N 1
ATOM 718 C CA . VAL A 1 96 ? -6.096 9.484 -15.645 1.00 97.69 96 VAL A CA 1
ATOM 719 C C . VAL A 1 96 ? -4.661 9.922 -15.958 1.00 97.69 96 VAL A C 1
ATOM 721 O O . VAL A 1 96 ? -4.440 10.819 -16.773 1.00 97.69 96 VAL A O 1
ATOM 724 N N . ARG A 1 97 ? -3.660 9.287 -15.334 1.00 97.50 97 ARG A N 1
ATOM 725 C CA . ARG A 1 97 ? -2.246 9.587 -15.603 1.00 97.50 97 ARG A CA 1
ATOM 726 C C . ARG A 1 97 ? -1.856 9.236 -17.038 1.00 97.50 97 ARG A C 1
ATOM 728 O O . ARG A 1 97 ? -1.157 10.020 -17.670 1.00 97.50 97 ARG A O 1
ATOM 735 N N . GLN A 1 98 ? -2.308 8.090 -17.541 1.00 97.69 98 GLN A N 1
ATOM 736 C CA . GLN A 1 98 ? -2.034 7.641 -18.902 1.00 97.69 98 GLN A CA 1
ATOM 737 C C . GLN A 1 98 ? -2.609 8.624 -19.921 1.00 97.69 98 GLN A C 1
ATOM 739 O O . GLN A 1 98 ? -1.886 9.033 -20.819 1.00 97.69 98 GLN A O 1
ATOM 744 N N . GLN A 1 99 ? -3.852 9.078 -19.737 1.00 97.88 99 GLN A N 1
ATOM 745 C CA . GLN A 1 99 ? -4.466 10.073 -20.617 1.00 97.88 99 GLN A CA 1
ATOM 746 C C . GLN A 1 99 ? -3.642 11.368 -20.683 1.00 97.88 99 GLN A C 1
ATOM 748 O O . GLN A 1 99 ? -3.321 11.840 -21.773 1.00 97.88 99 GLN A O 1
ATOM 753 N N . LYS A 1 100 ? -3.237 11.908 -19.524 1.00 96.75 100 LYS A N 1
ATOM 754 C CA . LYS A 1 100 ? -2.400 13.119 -19.454 1.00 96.75 100 LYS A CA 1
ATOM 755 C C . LYS A 1 100 ? -1.027 12.915 -20.101 1.00 96.75 100 LYS A C 1
ATOM 757 O O . LYS A 1 100 ? -0.553 13.791 -20.816 1.00 96.75 100 LYS A O 1
ATOM 762 N N . ALA A 1 101 ? -0.396 11.763 -19.871 1.00 97.06 101 ALA A N 1
ATOM 763 C CA . ALA A 1 101 ? 0.899 11.435 -20.462 1.00 97.06 101 ALA A CA 1
ATOM 764 C C . ALA A 1 101 ? 0.815 11.281 -21.989 1.00 97.06 101 ALA A C 1
ATOM 766 O O . ALA A 1 101 ? 1.683 11.782 -22.698 1.00 97.06 101 ALA A O 1
ATOM 767 N N . SER A 1 102 ? -0.239 10.642 -22.504 1.00 97.19 102 SER A N 1
ATOM 768 C CA . SER A 1 102 ? -0.483 10.522 -23.944 1.00 97.19 102 SER A CA 1
ATOM 769 C C . SER A 1 102 ? -0.724 11.883 -24.591 1.00 97.19 102 SER A C 1
ATOM 771 O O . SER A 1 102 ? -0.133 12.163 -25.628 1.00 97.19 102 SER A O 1
ATOM 773 N N . GLN A 1 103 ? -1.525 12.751 -23.966 1.00 97.25 103 GLN A N 1
ATOM 774 C CA . GLN A 1 103 ? -1.719 14.121 -24.444 1.00 97.25 103 GLN A CA 1
ATOM 775 C C . GLN A 1 103 ? -0.386 14.880 -24.521 1.00 97.25 103 GLN A C 1
ATOM 777 O O . GLN A 1 103 ? -0.052 15.413 -25.575 1.00 97.25 103 GLN A O 1
ATOM 782 N N . PHE A 1 104 ? 0.399 14.863 -23.438 1.00 96.62 104 PHE A N 1
ATOM 783 C CA . PHE A 1 104 ? 1.719 15.495 -23.394 1.00 96.62 104 PHE A CA 1
ATOM 784 C C . PHE A 1 104 ? 2.644 14.969 -24.503 1.00 96.62 104 PHE A C 1
ATOM 786 O O . PHE A 1 104 ? 3.348 15.746 -25.150 1.00 96.62 104 PHE A O 1
ATOM 793 N N . LEU A 1 105 ? 2.635 13.652 -24.747 1.00 96.81 105 LEU A N 1
ATOM 794 C CA . LEU A 1 105 ? 3.422 13.027 -25.808 1.00 96.81 105 LEU A CA 1
ATOM 795 C C . LEU A 1 105 ? 2.984 13.511 -27.196 1.00 96.81 105 LEU A C 1
ATOM 797 O O . LEU A 1 105 ? 3.839 13.858 -28.003 1.00 96.81 105 LEU A O 1
ATOM 801 N N . TYR A 1 106 ? 1.681 13.582 -27.477 1.00 97.44 106 TYR A N 1
ATOM 802 C CA . TYR A 1 106 ? 1.188 14.069 -28.769 1.00 97.44 106 TYR A CA 1
ATOM 803 C C . TYR A 1 106 ? 1.488 15.550 -28.996 1.00 97.44 106 TYR A C 1
ATOM 805 O O . TYR A 1 106 ? 1.912 15.920 -30.085 1.00 97.44 106 TYR A O 1
ATOM 813 N N . GLU A 1 107 ? 1.324 16.391 -27.974 1.00 97.38 107 GLU A N 1
ATOM 814 C CA . GLU A 1 107 ? 1.716 17.804 -28.036 1.00 97.38 107 GLU A CA 1
ATOM 815 C C . GLU A 1 107 ? 3.213 17.955 -28.307 1.00 97.38 107 GLU A C 1
ATOM 817 O O . GLU A 1 107 ? 3.618 18.827 -29.070 1.00 97.38 107 GLU A O 1
ATOM 822 N N . THR A 1 108 ? 4.022 17.068 -27.730 1.00 97.38 108 THR A N 1
ATOM 823 C CA . THR A 1 108 ? 5.464 17.031 -27.961 1.00 97.38 108 THR A CA 1
ATOM 824 C C . THR A 1 108 ? 5.814 16.612 -29.386 1.00 97.38 108 THR A C 1
ATOM 826 O O . THR A 1 108 ? 6.631 17.257 -30.034 1.00 97.38 108 THR A O 1
ATOM 829 N N . LEU A 1 109 ? 5.189 15.549 -29.897 1.00 96.94 109 LEU A N 1
ATOM 830 C CA . LEU A 1 109 ? 5.410 15.071 -31.266 1.00 96.94 109 LEU A CA 1
ATOM 831 C C . LEU A 1 109 ? 4.935 16.080 -32.319 1.00 96.94 109 LEU A C 1
ATOM 833 O O . LEU A 1 109 ? 5.511 16.153 -33.398 1.00 96.94 109 LEU A O 1
ATOM 837 N N . ALA A 1 110 ? 3.902 16.859 -31.999 1.00 97.12 110 ALA A N 1
ATOM 838 C CA . ALA A 1 110 ? 3.386 17.937 -32.837 1.00 97.12 110 ALA A CA 1
ATOM 839 C C . ALA A 1 110 ? 4.144 19.268 -32.663 1.00 97.12 110 ALA A C 1
ATOM 841 O O . ALA A 1 110 ? 3.663 20.293 -33.143 1.00 97.12 110 ALA A O 1
ATOM 842 N N . ASP A 1 111 ? 5.267 19.267 -31.937 1.00 95.75 111 ASP A N 1
ATOM 843 C CA . ASP A 1 111 ? 6.101 20.440 -31.639 1.00 95.75 111 ASP A CA 1
ATOM 844 C C . ASP A 1 111 ? 5.343 21.613 -30.978 1.00 95.75 111 ASP A C 1
ATOM 846 O O . ASP A 1 111 ? 5.726 22.778 -31.054 1.00 95.75 111 ASP A O 1
ATOM 850 N N . ARG A 1 112 ? 4.239 21.313 -30.282 1.00 95.94 112 ARG A N 1
ATOM 851 C CA . ARG A 1 112 ? 3.483 22.286 -29.471 1.00 95.94 112 ARG A CA 1
ATOM 852 C C . ARG A 1 112 ? 4.070 22.446 -28.074 1.00 95.94 112 ARG A C 1
ATOM 854 O O . ARG A 1 112 ? 3.781 23.423 -27.388 1.00 95.94 112 ARG A O 1
ATOM 861 N N . GLN A 1 113 ? 4.870 21.476 -27.637 1.00 93.81 113 GLN A N 1
ATOM 862 C CA . GLN A 1 113 ? 5.515 21.462 -26.334 1.00 93.81 113 GLN A CA 1
ATOM 863 C C . GLN A 1 113 ? 6.869 20.755 -26.411 1.00 93.81 113 GLN A C 1
ATOM 865 O O . GLN A 1 113 ? 7.062 19.832 -27.191 1.00 93.81 113 GLN A O 1
ATOM 870 N N . LYS A 1 114 ? 7.825 21.153 -25.569 1.00 95.25 114 LYS A N 1
ATOM 871 C CA . LYS A 1 114 ? 9.128 20.478 -25.496 1.00 95.25 114 LYS A CA 1
ATOM 872 C C . LYS A 1 114 ? 9.044 19.237 -24.608 1.00 95.25 114 LYS A C 1
ATOM 874 O O . LYS A 1 114 ? 8.573 19.338 -23.474 1.00 95.25 114 LYS A O 1
ATOM 879 N N . LEU A 1 115 ? 9.595 18.112 -25.082 1.00 94.12 115 LEU A N 1
ATOM 880 C CA . LEU A 1 115 ? 9.733 16.873 -24.297 1.00 94.12 115 LEU A CA 1
ATOM 881 C C . LEU A 1 115 ? 10.505 17.128 -22.999 1.00 94.12 115 LEU A C 1
ATOM 883 O O . LEU A 1 115 ? 10.112 16.696 -21.918 1.00 94.12 115 LEU A O 1
ATOM 887 N N . ILE A 1 116 ? 11.625 17.841 -23.132 1.00 94.94 116 ILE A N 1
ATOM 888 C CA . ILE A 1 116 ? 12.517 18.184 -22.032 1.00 94.94 116 ILE A CA 1
ATOM 889 C C . ILE A 1 116 ? 12.214 19.617 -21.607 1.00 94.94 116 ILE A C 1
ATOM 891 O O . ILE A 1 116 ? 12.540 20.579 -22.305 1.00 94.94 116 ILE A O 1
ATOM 895 N N . GLN A 1 117 ? 11.608 19.750 -20.432 1.00 89.81 117 GLN A N 1
ATOM 896 C CA . GLN A 1 117 ? 11.394 21.033 -19.772 1.00 89.81 117 GLN A CA 1
ATOM 897 C C . GLN A 1 117 ? 12.488 21.238 -18.722 1.00 89.81 117 GLN A C 1
ATOM 899 O O . GLN A 1 117 ? 12.436 20.669 -17.629 1.00 89.81 117 GLN A O 1
ATOM 904 N N . VAL A 1 118 ? 13.510 22.024 -19.068 1.00 93.38 118 VAL A N 1
ATOM 905 C CA . VAL A 1 118 ? 14.640 22.300 -18.170 1.00 93.38 118 VAL A CA 1
ATOM 906 C C . VAL A 1 118 ? 14.152 23.114 -16.971 1.00 93.38 118 VAL A C 1
ATOM 908 O O . VAL A 1 118 ? 13.554 24.179 -17.124 1.00 93.38 118 VAL A O 1
ATOM 911 N N . LYS A 1 119 ? 14.403 22.607 -15.761 1.00 92.06 119 LYS A N 1
ATOM 912 C CA . LYS A 1 119 ? 14.095 23.310 -14.511 1.00 92.06 119 LYS A CA 1
ATOM 913 C C . LYS A 1 119 ? 15.237 24.264 -14.169 1.00 92.06 119 LYS A C 1
ATOM 915 O O . LYS A 1 119 ? 16.391 23.856 -14.174 1.00 92.06 119 LYS A O 1
ATOM 920 N N . THR A 1 120 ? 14.903 25.510 -13.849 1.00 93.06 120 THR A N 1
ATOM 921 C CA . THR A 1 120 ? 15.871 26.579 -13.552 1.00 93.06 120 THR A CA 1
ATOM 922 C C . THR A 1 120 ? 16.137 26.775 -12.060 1.00 93.06 120 THR A C 1
ATOM 924 O O . THR A 1 120 ? 17.132 27.392 -11.700 1.00 93.06 120 THR A O 1
ATOM 927 N N . SER A 1 121 ? 15.267 26.261 -11.188 1.00 91.12 121 SER A N 1
ATOM 928 C CA . SER A 1 121 ? 15.382 26.387 -9.734 1.00 91.12 121 SER A CA 1
ATOM 929 C C . SER A 1 121 ? 14.859 25.129 -9.024 1.00 91.12 121 SER A C 1
ATOM 931 O O . SER A 1 121 ? 14.019 24.411 -9.590 1.00 91.12 121 SER A O 1
ATOM 933 N N . PRO A 1 122 ? 15.321 24.847 -7.790 1.00 92.25 122 PRO A N 1
ATOM 934 C CA . PRO A 1 122 ? 14.723 23.821 -6.941 1.00 92.25 122 PRO A CA 1
ATOM 935 C C . PRO A 1 122 ? 13.271 24.179 -6.565 1.00 92.25 122 PRO A C 1
ATOM 937 O O . PRO A 1 122 ? 12.833 25.315 -6.765 1.00 92.25 122 PRO A O 1
ATOM 940 N N . PRO A 1 123 ? 12.497 23.218 -6.026 1.00 92.44 123 PRO A N 1
ATOM 941 C CA . PRO A 1 123 ? 11.115 23.451 -5.614 1.00 92.44 123 PRO A CA 1
ATOM 942 C C . PRO A 1 123 ? 10.985 24.209 -4.279 1.00 92.44 123 PRO A C 1
ATOM 944 O O . PRO A 1 123 ? 9.888 24.271 -3.750 1.00 92.44 123 PRO A O 1
ATOM 947 N N . TYR A 1 124 ? 12.055 24.772 -3.723 1.00 91.06 124 TYR A N 1
ATOM 948 C CA . TYR A 1 124 ? 12.073 25.568 -2.488 1.00 91.06 124 TYR A CA 1
ATOM 949 C C . TYR A 1 124 ? 12.929 26.822 -2.700 1.00 91.06 124 TYR A C 1
ATOM 951 O O . TYR A 1 124 ? 13.757 26.859 -3.615 1.00 91.06 124 TYR A O 1
ATOM 959 N N . SER A 1 125 ? 12.721 27.860 -1.887 1.00 89.75 125 SER A N 1
ATOM 960 C CA . SER A 1 125 ? 13.553 29.067 -1.945 1.00 89.75 125 SER A CA 1
ATOM 961 C C . SER A 1 125 ? 14.957 28.800 -1.379 1.00 89.75 125 SER A C 1
ATOM 963 O O . SER A 1 125 ? 15.123 27.890 -0.562 1.00 89.75 125 SER A O 1
ATOM 965 N N . PRO A 1 126 ? 15.975 29.591 -1.772 1.00 91.12 126 PRO A N 1
ATOM 966 C CA . PRO A 1 126 ? 17.313 29.496 -1.190 1.00 91.12 126 PRO A CA 1
ATOM 967 C C . PRO A 1 126 ? 17.300 29.595 0.342 1.00 91.12 126 PRO A C 1
ATOM 969 O O . PRO A 1 126 ? 17.941 28.778 1.003 1.00 91.12 126 PRO A O 1
ATOM 972 N N . ASP A 1 127 ? 16.489 30.499 0.897 1.00 90.62 127 ASP A N 1
ATOM 973 C CA . ASP A 1 127 ? 16.360 30.715 2.346 1.00 90.62 127 ASP A CA 1
ATOM 974 C C . ASP A 1 127 ? 15.758 29.499 3.072 1.00 90.62 127 ASP A C 1
ATOM 976 O O . ASP A 1 127 ? 16.131 29.183 4.197 1.00 90.62 127 ASP A O 1
ATOM 980 N N . ALA A 1 128 ? 14.875 28.760 2.395 1.00 88.81 128 ALA A N 1
ATOM 981 C CA . ALA A 1 128 ? 14.207 27.566 2.907 1.00 88.81 128 ALA A CA 1
ATOM 982 C C . ALA A 1 128 ? 15.033 26.272 2.763 1.00 88.81 128 ALA A C 1
ATOM 984 O O . ALA A 1 128 ? 14.544 25.190 3.102 1.00 88.81 128 ALA A O 1
ATOM 985 N N . THR A 1 129 ? 16.256 26.341 2.222 1.00 90.75 129 THR A N 1
ATOM 986 C CA . THR A 1 129 ? 17.038 25.149 1.844 1.00 90.75 129 THR A CA 1
ATOM 987 C C . THR A 1 129 ? 17.313 24.240 3.037 1.00 90.75 129 THR A C 1
ATOM 989 O O . THR A 1 129 ? 17.011 23.051 2.976 1.00 90.75 129 THR A O 1
ATOM 992 N N . MET A 1 130 ? 17.862 24.784 4.128 1.00 90.62 130 MET A N 1
ATOM 993 C CA . MET A 1 130 ? 18.222 23.977 5.300 1.00 90.62 130 MET A CA 1
ATOM 994 C C . MET A 1 130 ? 16.988 23.378 5.970 1.00 90.62 130 MET A C 1
ATOM 996 O O . MET A 1 130 ? 16.962 22.184 6.245 1.00 90.62 130 MET A O 1
ATOM 1000 N N . GLU A 1 131 ? 15.941 24.178 6.159 1.00 89.06 131 GLU A N 1
ATOM 1001 C CA . GLU A 1 131 ? 14.687 23.716 6.758 1.00 89.06 131 GLU A CA 1
ATOM 1002 C C . GLU A 1 131 ? 14.038 22.598 5.929 1.00 89.06 131 GLU A C 1
ATOM 1004 O O . GLU A 1 131 ? 13.593 21.593 6.476 1.00 89.06 131 GLU A O 1
ATOM 1009 N N . THR A 1 132 ? 14.057 22.721 4.598 1.00 90.06 132 THR A N 1
ATOM 1010 C CA . THR A 1 132 ? 13.506 21.703 3.695 1.00 90.06 132 THR A CA 1
ATOM 1011 C C . THR A 1 132 ? 14.331 20.416 3.705 1.00 90.06 132 THR A C 1
ATOM 1013 O O . THR A 1 132 ? 13.761 19.330 3.777 1.00 90.06 132 THR A O 1
ATOM 1016 N N . LEU A 1 133 ? 15.663 20.513 3.622 1.00 90.38 133 LEU A N 1
ATOM 1017 C CA . LEU A 1 133 ? 16.545 19.340 3.556 1.00 90.38 133 LEU A CA 1
ATOM 1018 C C . LEU A 1 133 ? 16.601 18.566 4.876 1.00 90.38 133 LEU A C 1
ATOM 1020 O O . LEU A 1 133 ? 16.769 17.348 4.859 1.00 90.38 133 LEU A O 1
ATOM 1024 N N . LEU A 1 134 ? 16.449 19.258 6.007 1.00 90.06 134 LEU A N 1
ATOM 1025 C CA . LEU A 1 134 ? 16.437 18.647 7.336 1.00 90.06 134 LEU A CA 1
ATOM 1026 C C . LEU A 1 134 ? 15.056 18.108 7.736 1.00 90.06 134 LEU A C 1
ATOM 1028 O O . LEU A 1 134 ? 14.934 17.456 8.772 1.00 90.06 134 LEU A O 1
ATOM 1032 N N . ASN A 1 135 ? 14.023 18.339 6.922 1.00 84.56 135 ASN A N 1
ATOM 1033 C CA . ASN A 1 135 ? 12.668 17.902 7.209 1.00 84.56 135 ASN A CA 1
ATOM 1034 C C . ASN A 1 135 ? 12.250 16.687 6.352 1.00 84.56 135 ASN A C 1
ATOM 1036 O O . ASN A 1 135 ? 11.873 16.844 5.186 1.00 84.56 135 ASN A O 1
ATOM 1040 N N . PRO A 1 136 ? 12.201 15.468 6.923 1.00 85.94 136 PRO A N 1
ATOM 1041 C CA . PRO A 1 136 ? 11.799 14.265 6.187 1.00 85.94 136 PRO A CA 1
ATOM 1042 C C . PRO A 1 136 ? 10.318 14.271 5.764 1.00 85.94 136 PRO A C 1
ATOM 1044 O O . PRO A 1 136 ? 9.917 13.520 4.865 1.00 85.94 136 PRO A O 1
ATOM 1047 N N . SER A 1 137 ? 9.496 15.124 6.379 1.00 82.50 137 SER A N 1
ATOM 1048 C CA . SER A 1 137 ? 8.077 15.311 6.068 1.00 82.50 137 SER A CA 1
ATOM 1049 C C . SER A 1 137 ? 7.828 16.404 5.026 1.00 82.50 137 SER A C 1
ATOM 1051 O O . SER A 1 137 ? 6.691 16.558 4.588 1.00 82.50 137 SER A O 1
ATOM 1053 N N . ALA A 1 138 ? 8.854 17.123 4.555 1.00 87.50 138 ALA A N 1
ATOM 1054 C CA . ALA A 1 138 ? 8.685 18.151 3.532 1.00 87.50 138 ALA A CA 1
ATOM 1055 C C . ALA A 1 138 ? 8.114 17.565 2.230 1.00 87.50 138 ALA A C 1
ATOM 1057 O O . ALA A 1 138 ? 8.656 16.615 1.651 1.00 87.50 138 ALA A O 1
ATOM 1058 N N . ARG A 1 139 ? 6.983 18.103 1.760 1.00 88.25 139 ARG A N 1
ATOM 1059 C CA . ARG A 1 139 ? 6.310 17.669 0.524 1.00 88.25 139 ARG A CA 1
ATOM 1060 C C . ARG A 1 139 ? 5.993 18.865 -0.359 1.00 88.25 139 ARG A C 1
ATOM 1062 O O . ARG A 1 139 ? 5.624 19.934 0.115 1.00 88.25 139 ARG A O 1
ATOM 1069 N N . ALA A 1 140 ? 6.112 18.665 -1.668 1.00 91.56 140 ALA A N 1
ATOM 1070 C CA . ALA A 1 140 ? 5.742 19.686 -2.633 1.00 91.56 140 ALA A CA 1
ATOM 1071 C C . ALA A 1 140 ? 4.223 19.701 -2.834 1.00 91.56 140 ALA A C 1
ATOM 1073 O O . ALA A 1 140 ? 3.597 18.654 -3.007 1.00 91.56 140 ALA A O 1
ATOM 1074 N N . SER A 1 141 ? 3.647 20.896 -2.877 1.00 89.75 141 SER A N 1
ATOM 1075 C CA . SER A 1 141 ? 2.241 21.128 -3.195 1.00 89.75 141 SER A CA 1
ATOM 1076 C C . SER A 1 141 ? 2.126 22.020 -4.426 1.00 89.75 141 SER A C 1
ATOM 1078 O O . SER A 1 141 ? 3.052 22.762 -4.762 1.00 89.75 141 SER A O 1
ATOM 1080 N N . VAL A 1 142 ? 1.007 21.919 -5.143 1.00 89.50 142 VAL A N 1
ATOM 1081 C CA . VAL A 1 142 ? 0.746 22.799 -6.285 1.00 89.50 142 VAL A CA 1
ATOM 1082 C C . VAL A 1 142 ? 0.451 24.194 -5.753 1.00 89.50 142 VAL A C 1
ATOM 1084 O O . VAL A 1 142 ? -0.503 24.387 -5.001 1.00 89.50 142 VAL A O 1
ATOM 1087 N N . GLN A 1 143 ? 1.246 25.175 -6.163 1.00 86.12 143 GLN A N 1
ATOM 1088 C CA . GLN A 1 143 ? 0.968 26.570 -5.866 1.00 86.12 143 GLN A CA 1
ATOM 1089 C C . GLN A 1 143 ? -0.216 27.064 -6.713 1.00 86.12 143 GLN A C 1
ATOM 1091 O O . GLN A 1 143 ? -0.173 26.918 -7.938 1.00 86.12 143 GLN A O 1
ATOM 1096 N N . PRO A 1 144 ? -1.241 27.694 -6.106 1.00 84.69 144 PRO A N 1
ATOM 1097 C CA . PRO A 1 144 ? -2.435 28.136 -6.828 1.00 84.69 144 PRO A CA 1
ATOM 1098 C C . PRO A 1 144 ? -2.152 29.129 -7.960 1.00 84.69 144 PRO A C 1
ATOM 1100 O O . PRO A 1 144 ? -2.813 29.077 -8.987 1.00 84.69 144 PRO A O 1
ATOM 1103 N N . LEU A 1 145 ? -1.167 30.016 -7.775 1.00 84.12 145 LEU A N 1
ATOM 1104 C CA . LEU A 1 145 ? -0.876 31.106 -8.713 1.00 84.12 145 LEU A CA 1
ATOM 1105 C C . LEU A 1 145 ? -0.005 30.669 -9.894 1.00 84.12 145 LEU A C 1
ATOM 1107 O O . LEU A 1 145 ? -0.208 31.114 -11.016 1.00 84.12 145 LEU A O 1
ATOM 1111 N N . THR A 1 146 ? 0.989 29.818 -9.644 1.00 83.44 146 THR A N 1
ATOM 1112 C CA . THR A 1 146 ? 1.972 29.428 -10.667 1.00 83.44 146 THR A CA 1
ATOM 1113 C C . THR A 1 146 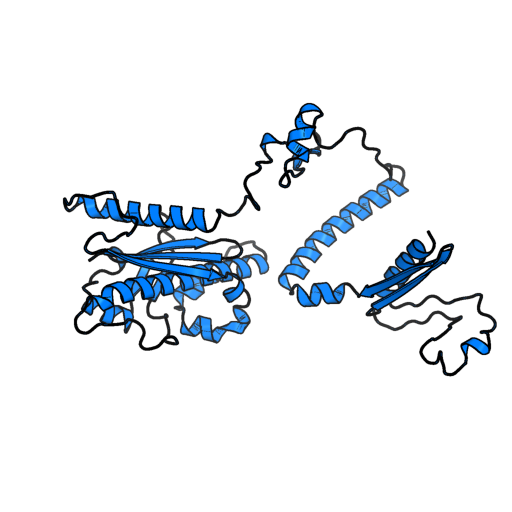? 1.657 28.076 -11.299 1.00 83.44 146 THR A C 1
ATOM 1115 O O . THR A 1 146 ? 2.281 27.716 -12.294 1.00 83.44 146 THR A O 1
ATOM 1118 N N . HIS A 1 147 ? 0.739 27.298 -10.710 1.00 84.12 147 HIS A N 1
ATOM 1119 C CA . HIS A 1 147 ? 0.482 25.890 -11.035 1.00 84.12 147 HIS A CA 1
ATOM 1120 C C . HIS A 1 147 ? 1.742 25.001 -11.010 1.00 84.12 147 HIS A C 1
ATOM 1122 O O . HIS A 1 147 ? 1.756 23.901 -11.565 1.00 84.12 147 HIS A O 1
ATOM 1128 N N . ARG A 1 148 ? 2.811 25.452 -10.340 1.00 88.06 148 ARG A N 1
ATOM 1129 C CA . ARG A 1 148 ? 4.053 24.696 -10.150 1.00 88.06 148 ARG A CA 1
ATOM 1130 C C . ARG A 1 148 ? 4.042 24.016 -8.793 1.00 88.06 148 ARG A C 1
ATOM 1132 O O . ARG A 1 148 ? 3.428 24.495 -7.844 1.00 88.06 148 ARG A O 1
ATOM 1139 N N . TYR A 1 149 ? 4.762 22.908 -8.698 1.00 91.19 149 TYR A N 1
ATOM 1140 C CA . TYR A 1 149 ? 5.015 22.264 -7.418 1.00 91.19 149 TYR A CA 1
ATOM 1141 C C . TYR A 1 149 ? 6.116 23.013 -6.667 1.00 91.19 149 TYR A C 1
ATOM 1143 O O . TYR A 1 149 ? 7.214 23.171 -7.204 1.00 91.19 149 TYR A O 1
ATOM 1151 N N . ALA A 1 150 ? 5.826 23.431 -5.437 1.00 91.31 150 ALA A N 1
ATOM 1152 C CA . ALA A 1 150 ? 6.795 24.020 -4.523 1.00 91.31 150 ALA A CA 1
ATOM 1153 C C . ALA A 1 150 ? 6.613 23.468 -3.104 1.00 91.31 150 ALA A C 1
ATOM 1155 O O . ALA A 1 150 ? 5.513 23.075 -2.709 1.00 91.31 150 ALA A O 1
ATOM 1156 N N . ILE A 1 151 ? 7.707 23.422 -2.357 1.00 90.62 151 ILE A N 1
ATOM 1157 C CA . ILE A 1 151 ? 7.762 23.052 -0.952 1.00 90.62 151 ILE A CA 1
ATOM 1158 C C . ILE A 1 151 ? 7.672 24.341 -0.146 1.00 90.62 151 ILE A C 1
ATOM 1160 O O . ILE A 1 151 ? 8.426 25.285 -0.374 1.00 90.62 151 ILE A O 1
ATOM 1164 N N . ASP A 1 152 ? 6.722 24.357 0.776 1.00 83.69 152 ASP A N 1
ATOM 1165 C CA . ASP A 1 152 ? 6.511 25.440 1.723 1.00 83.69 152 ASP A CA 1
ATOM 1166 C C . ASP A 1 152 ? 6.894 24.906 3.110 1.00 83.69 152 ASP A C 1
ATOM 1168 O O . ASP A 1 152 ? 6.171 24.051 3.640 1.00 83.69 152 ASP A O 1
ATOM 1172 N N . PRO A 1 153 ? 8.037 25.324 3.679 1.00 71.62 153 PRO A N 1
ATOM 1173 C CA . PRO A 1 153 ? 8.504 24.814 4.964 1.00 71.62 153 PRO A CA 1
ATOM 1174 C C . PRO A 1 153 ? 7.502 25.065 6.091 1.00 71.62 153 PRO A C 1
ATOM 1176 O O . PRO A 1 153 ? 7.276 24.184 6.912 1.00 71.62 153 PRO A O 1
ATOM 1179 N N . ALA A 1 154 ? 6.776 26.187 6.044 1.00 69.19 154 ALA A N 1
ATOM 1180 C CA . ALA A 1 154 ? 5.761 26.524 7.040 1.00 69.19 154 ALA A CA 1
ATOM 1181 C C . ALA A 1 154 ? 4.554 25.566 7.025 1.00 69.19 154 ALA A C 1
ATOM 1183 O O . ALA A 1 154 ? 3.868 25.416 8.032 1.00 69.19 154 ALA A O 1
ATOM 1184 N N . LYS A 1 155 ? 4.293 24.900 5.891 1.00 66.88 155 LYS A N 1
ATOM 1185 C CA . LYS A 1 155 ? 3.281 23.829 5.761 1.00 66.88 155 LYS A CA 1
ATOM 1186 C C . LYS A 1 155 ? 3.866 22.432 5.942 1.00 66.88 155 LYS A C 1
ATOM 1188 O O . LYS A 1 155 ? 3.140 21.444 5.887 1.00 66.88 155 LYS A O 1
ATOM 1193 N N . SER A 1 156 ? 5.179 22.357 6.090 1.00 61.34 156 SER A N 1
ATOM 1194 C CA . SER A 1 156 ? 5.939 21.137 6.270 1.00 61.34 156 SER A CA 1
ATOM 1195 C C . SER A 1 156 ? 6.324 21.065 7.742 1.00 61.34 156 SER A C 1
ATOM 1197 O O . SER A 1 156 ? 7.471 21.298 8.098 1.00 61.34 156 SER A O 1
ATOM 1199 N N . SER A 1 157 ? 5.385 20.794 8.642 1.00 54.44 157 SER A N 1
ATOM 1200 C CA . SER A 1 157 ? 5.751 20.664 10.052 1.00 54.44 157 SER A CA 1
ATOM 1201 C C . SER A 1 157 ? 6.554 19.368 10.262 1.00 54.44 157 SER A C 1
ATOM 1203 O O . SER A 1 157 ? 6.131 18.306 9.793 1.00 54.44 157 SER A O 1
ATOM 1205 N N . PRO A 1 158 ? 7.714 19.404 10.950 1.00 46.81 158 PRO A N 1
ATOM 1206 C CA . PRO A 1 158 ? 8.433 18.212 11.392 1.00 46.81 158 PRO A CA 1
ATOM 1207 C C . PRO A 1 158 ? 7.724 17.611 12.614 1.00 46.81 158 PRO A C 1
ATOM 1209 O O . PRO A 1 158 ? 8.331 17.314 13.638 1.00 46.81 158 PRO A O 1
ATOM 1212 N N . THR A 1 159 ? 6.409 17.455 12.536 1.00 42.62 159 THR A N 1
ATOM 1213 C CA . THR A 1 159 ? 5.660 16.645 13.482 1.00 42.62 159 THR A CA 1
ATOM 1214 C C . THR A 1 159 ? 5.814 15.214 12.982 1.00 42.62 159 THR A C 1
ATOM 1216 O O . THR A 1 159 ? 5.516 14.914 11.825 1.00 42.62 159 THR A O 1
ATOM 1219 N N . HIS A 1 160 ? 6.422 14.368 13.814 1.00 37.19 160 HIS A N 1
ATOM 1220 C CA . HIS A 1 160 ? 6.641 12.938 13.599 1.00 37.19 160 HIS A CA 1
ATOM 1221 C C . HIS A 1 160 ? 5.595 12.294 12.677 1.00 37.19 160 HIS A C 1
ATOM 1223 O O . HIS A 1 160 ? 4.409 12.425 12.940 1.00 37.19 160 HIS A O 1
ATOM 1229 N N . ILE A 1 161 ? 6.067 11.579 11.647 1.00 37.75 161 ILE A N 1
ATOM 1230 C CA . ILE A 1 161 ? 5.371 10.500 10.924 1.00 37.75 161 ILE A CA 1
ATOM 1231 C C . ILE A 1 161 ? 3.840 10.687 10.830 1.00 37.75 161 ILE A C 1
ATOM 1233 O O . ILE A 1 161 ? 3.100 10.290 11.720 1.00 37.75 161 ILE A O 1
ATOM 1237 N N . ALA A 1 162 ? 3.389 11.183 9.673 1.00 36.88 162 ALA A N 1
ATOM 1238 C CA . ALA A 1 162 ? 1.993 11.189 9.222 1.00 36.88 162 ALA A CA 1
ATOM 1239 C C . ALA A 1 162 ? 1.030 12.122 9.989 1.00 36.88 162 ALA A C 1
ATOM 1241 O O . ALA A 1 162 ? 0.139 11.687 10.716 1.00 36.88 162 ALA A O 1
ATOM 1242 N N . GLU A 1 163 ? 1.109 13.425 9.703 1.00 38.16 163 GLU A N 1
ATOM 1243 C CA . GLU A 1 163 ? -0.021 14.323 9.951 1.00 38.16 163 GLU A CA 1
ATOM 1244 C C . GLU A 1 163 ? -1.236 13.901 9.115 1.00 38.16 163 GLU A C 1
ATOM 1246 O O . GLU A 1 163 ? -1.246 13.908 7.883 1.00 38.16 163 GLU A O 1
ATOM 1251 N N . GLY A 1 164 ? -2.251 13.493 9.860 1.00 43.22 164 GLY A N 1
ATOM 1252 C CA . GLY A 1 164 ? -3.519 12.934 9.426 1.00 43.22 164 GLY A CA 1
ATOM 1253 C C . GLY A 1 164 ? -4.150 12.140 10.568 1.00 43.22 164 GLY A C 1
ATOM 1254 O O . GLY A 1 164 ? -5.371 12.080 10.665 1.00 43.22 164 GLY A O 1
ATOM 1255 N N . GLN A 1 165 ? -3.326 11.594 11.469 1.00 46.28 165 GLN A N 1
ATOM 1256 C CA . GLN A 1 165 ? -3.774 10.773 12.584 1.00 46.28 165 GLN A CA 1
ATOM 1257 C C . GLN A 1 165 ? -3.053 11.196 13.879 1.00 46.28 165 GLN A C 1
ATOM 1259 O O . GLN A 1 165 ? -1.822 11.223 13.892 1.00 46.28 165 GLN A O 1
ATOM 1264 N N . PRO A 1 166 ? -3.766 11.559 14.964 1.00 55.00 166 PRO A N 1
ATOM 1265 C CA . PRO A 1 166 ? -3.132 11.757 16.267 1.00 55.00 166 PRO A CA 1
ATOM 1266 C C . PRO A 1 166 ? -2.394 10.477 16.674 1.00 55.00 166 PRO A C 1
ATOM 1268 O O . PRO A 1 166 ? -2.878 9.371 16.418 1.00 55.00 166 PRO A O 1
ATOM 1271 N N . SER A 1 167 ? -1.226 10.602 17.315 1.00 62.16 167 SER A N 1
ATOM 1272 C CA . SER A 1 167 ? -0.520 9.413 17.803 1.00 62.16 167 SER A CA 1
ATOM 1273 C C . SER A 1 167 ? -1.415 8.637 18.775 1.00 62.16 167 SER A C 1
ATOM 1275 O O . SER A 1 167 ? -2.294 9.216 19.423 1.00 62.16 167 SER A O 1
ATOM 1277 N N . LEU A 1 168 ? -1.213 7.322 18.896 1.00 58.53 168 LEU A N 1
ATOM 1278 C CA . LEU A 1 168 ? -2.005 6.492 19.812 1.00 58.53 168 LEU A CA 1
ATOM 1279 C C . LEU A 1 168 ? -1.994 7.074 21.237 1.00 58.53 168 LEU A C 1
ATOM 1281 O O . LEU A 1 168 ? -3.037 7.184 21.875 1.00 58.53 168 LEU A O 1
ATOM 1285 N N . GLU A 1 169 ? -0.835 7.548 21.697 1.00 64.81 169 GLU A N 1
ATOM 1286 C CA . GLU A 1 169 ? -0.683 8.175 23.011 1.00 64.81 169 GLU A CA 1
ATOM 1287 C C . GLU A 1 169 ? -1.471 9.491 23.137 1.00 64.81 169 GLU A C 1
ATOM 1289 O O . GLU A 1 169 ? -2.142 9.721 24.143 1.00 64.81 169 GLU A O 1
ATOM 1294 N N . GLN A 1 170 ? -1.438 10.351 22.114 1.00 67.00 170 GLN A N 1
ATOM 1295 C CA . GLN A 1 170 ? -2.226 11.590 22.086 1.00 67.00 170 GLN A CA 1
ATOM 1296 C C . GLN A 1 170 ? -3.729 11.298 22.064 1.00 67.00 170 GLN A C 1
ATOM 1298 O O . GLN A 1 170 ? -4.507 11.968 22.744 1.00 67.00 170 GLN A O 1
ATOM 1303 N N . THR A 1 171 ? -4.129 10.270 21.320 1.00 65.06 171 THR A N 1
ATOM 1304 C CA . THR A 1 171 ? -5.516 9.815 21.211 1.00 65.06 171 THR A CA 1
ATOM 1305 C C . THR A 1 171 ? -6.021 9.290 22.550 1.00 65.06 171 THR A C 1
ATOM 1307 O O . THR A 1 171 ? -7.087 9.702 22.999 1.00 65.06 171 THR A O 1
ATOM 1310 N N . ILE A 1 172 ? -5.226 8.461 23.235 1.00 66.25 172 ILE A N 1
ATOM 1311 C CA . ILE A 1 172 ? -5.538 7.947 24.574 1.00 66.25 172 ILE A CA 1
ATOM 1312 C C . ILE A 1 172 ? -5.620 9.092 25.591 1.00 66.25 172 ILE A C 1
ATOM 1314 O O . ILE A 1 172 ? -6.580 9.149 26.353 1.00 66.25 172 ILE A O 1
ATOM 1318 N N . LYS A 1 173 ? -4.675 10.046 25.589 1.00 71.75 173 LYS A N 1
ATOM 1319 C CA . LYS A 1 173 ? -4.718 11.214 26.495 1.00 71.75 173 LYS A CA 1
ATOM 1320 C C . LYS A 1 173 ? -5.962 12.074 26.272 1.00 71.75 173 LYS A C 1
ATOM 1322 O O . LYS A 1 173 ? -6.594 12.509 27.237 1.00 71.75 173 LYS A O 1
ATOM 1327 N N . LYS A 1 174 ? -6.337 12.295 25.009 1.00 73.31 174 LYS A N 1
ATOM 1328 C CA . LYS A 1 174 ? -7.560 13.020 24.657 1.00 73.31 174 LYS A CA 1
ATOM 1329 C C . LYS A 1 174 ? -8.805 12.262 25.115 1.00 73.31 174 LYS A C 1
ATOM 1331 O O . LYS A 1 174 ? -9.635 12.851 25.790 1.00 73.31 174 LYS A O 1
ATOM 1336 N N . LEU A 1 175 ? -8.896 10.962 24.834 1.00 66.06 175 LEU A N 1
ATOM 1337 C CA . LEU A 1 175 ? -9.995 10.105 25.294 1.00 66.06 175 LEU A CA 1
ATOM 1338 C C . LEU A 1 175 ? -10.120 10.116 26.822 1.00 66.06 175 LEU A C 1
ATOM 1340 O O . LEU A 1 175 ? -11.227 10.245 27.343 1.00 66.06 175 LEU A O 1
ATOM 1344 N N . ALA A 1 176 ? -8.993 10.044 27.534 1.00 67.38 176 ALA A N 1
ATOM 1345 C CA . ALA A 1 176 ? -8.950 10.146 28.988 1.00 67.38 176 ALA A CA 1
ATOM 1346 C C . ALA A 1 176 ? -9.522 11.478 29.484 1.00 67.38 176 ALA A C 1
ATOM 1348 O O . ALA A 1 176 ? -10.329 11.501 30.411 1.00 67.38 176 ALA A O 1
ATOM 1349 N N . THR A 1 177 ? -9.162 12.573 28.815 1.00 72.50 177 THR A N 1
ATOM 1350 C CA . THR A 1 177 ? -9.658 13.918 29.122 1.00 72.50 177 THR A CA 1
ATOM 1351 C C . THR A 1 177 ? -11.142 14.070 28.781 1.00 72.50 177 THR A C 1
ATOM 1353 O O . THR A 1 177 ? -11.886 14.638 29.571 1.00 72.50 177 THR A O 1
ATOM 1356 N N . ASP A 1 178 ? -11.605 13.531 27.653 1.00 66.81 178 ASP A N 1
ATOM 1357 C CA . ASP A 1 178 ? -13.006 13.608 27.225 1.00 66.81 178 ASP A CA 1
ATOM 1358 C C . ASP A 1 178 ? -13.924 12.847 28.191 1.00 66.81 178 ASP A C 1
ATOM 1360 O O . ASP A 1 178 ? -14.967 13.361 28.599 1.00 66.81 178 ASP A O 1
ATOM 1364 N N . VAL A 1 179 ? -13.513 11.650 28.622 1.00 64.06 179 VAL A N 1
ATOM 1365 C CA . VAL A 1 179 ? -14.250 10.896 29.642 1.00 64.06 179 VAL A CA 1
ATOM 1366 C C . VAL A 1 179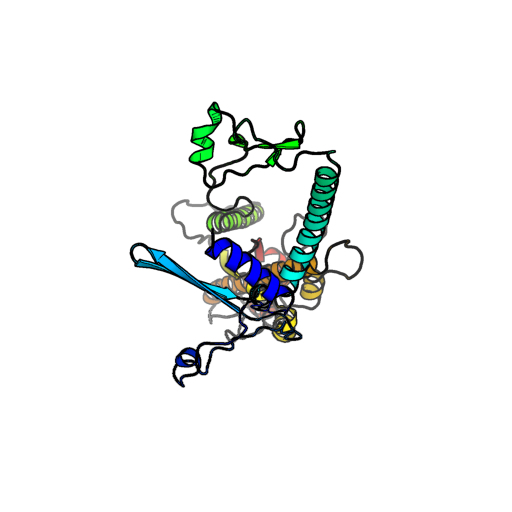 ? -14.188 11.611 30.989 1.00 64.06 179 VAL A C 1
ATOM 1368 O O . VAL A 1 179 ? -15.224 11.750 31.629 1.00 64.06 179 VAL A O 1
ATOM 1371 N N . PHE A 1 180 ? -13.035 12.147 31.398 1.00 66.50 180 PHE A N 1
ATOM 1372 C CA . PHE A 1 180 ? -12.919 12.918 32.641 1.00 66.50 180 PHE A CA 1
ATOM 1373 C C . PHE A 1 180 ? -13.781 14.194 32.641 1.00 66.50 180 PHE A C 1
ATOM 1375 O O . PHE A 1 180 ? -14.434 14.519 33.630 1.00 66.50 180 PHE A O 1
ATOM 1382 N N . ASN A 1 181 ? -13.858 14.912 31.524 1.00 65.19 181 ASN A N 1
ATOM 1383 C CA . ASN A 1 181 ? -14.707 16.096 31.399 1.00 65.19 181 ASN A CA 1
ATOM 1384 C C . ASN A 1 181 ? -16.195 15.723 31.415 1.00 65.19 181 ASN A C 1
ATOM 1386 O O . ASN A 1 181 ? -16.992 16.384 32.083 1.00 65.19 181 ASN A O 1
ATOM 1390 N N . ALA A 1 182 ? -16.572 14.625 30.750 1.00 59.00 182 ALA A N 1
ATOM 1391 C CA . ALA A 1 182 ? -17.921 14.072 30.840 1.00 59.00 182 ALA A CA 1
ATOM 1392 C C . ALA A 1 182 ? -18.277 13.637 32.276 1.00 59.00 182 ALA A C 1
ATOM 1394 O O . ALA A 1 182 ? -19.437 13.740 32.674 1.00 59.00 182 ALA A O 1
ATOM 1395 N N . GLN A 1 183 ? -17.288 13.205 33.068 1.00 59.06 183 GLN A N 1
ATOM 1396 C CA . GLN A 1 183 ? -17.447 12.903 34.495 1.00 59.06 183 GLN A CA 1
ATOM 1397 C C . GLN A 1 183 ? -17.683 14.157 35.338 1.00 59.06 183 GLN A C 1
ATOM 1399 O O . GLN A 1 183 ? -18.564 14.159 36.195 1.00 59.06 183 GLN A O 1
ATOM 1404 N N . GLN A 1 184 ? -16.924 15.230 35.109 1.00 57.75 184 GLN A N 1
ATOM 1405 C CA . GLN A 1 184 ? -17.065 16.475 35.874 1.00 57.75 184 GLN A CA 1
ATOM 1406 C C . GLN A 1 184 ? -18.439 17.133 35.679 1.00 57.75 184 GLN A C 1
ATOM 1408 O O . GLN A 1 184 ? -18.995 17.687 36.625 1.00 57.75 184 GLN A O 1
ATOM 1413 N N . LEU A 1 185 ? -19.035 16.993 34.491 1.00 52.97 185 LEU A N 1
ATOM 1414 C CA . LEU A 1 185 ? -20.399 17.458 34.208 1.00 52.97 185 LEU A CA 1
ATOM 1415 C C . LEU A 1 185 ? -21.484 16.713 35.012 1.00 52.97 185 LEU A C 1
ATOM 1417 O O . LEU A 1 185 ? -22.563 17.258 35.209 1.00 52.97 185 LEU A O 1
ATOM 1421 N N . LEU A 1 186 ? -21.209 15.497 35.499 1.00 44.75 186 LEU A N 1
ATOM 1422 C CA . LEU A 1 186 ? -22.121 14.721 36.356 1.00 44.75 186 LEU A CA 1
ATOM 1423 C C . LEU A 1 186 ? -21.902 14.998 37.854 1.00 44.75 186 LEU A C 1
ATOM 1425 O O . LEU A 1 186 ? -22.827 14.844 38.644 1.00 44.75 186 LEU A O 1
ATOM 1429 N N . LYS A 1 187 ? -20.700 15.439 38.251 1.00 47.41 187 LYS A N 1
ATOM 1430 C CA . LYS A 1 187 ? -20.356 15.766 39.649 1.00 47.41 187 LYS A CA 1
ATOM 1431 C C . LYS A 1 187 ? -20.853 17.138 40.118 1.00 47.41 187 LYS A C 1
ATOM 1433 O O . LYS A 1 187 ? -20.781 17.416 41.312 1.00 47.41 187 LYS A O 1
ATOM 1438 N N . GLN A 1 188 ? -21.393 17.980 39.233 1.00 43.41 188 GLN A N 1
ATOM 1439 C CA . GLN A 1 188 ? -22.011 19.252 39.639 1.00 43.41 188 GLN A CA 1
ATOM 1440 C C . GLN A 1 188 ? -23.276 19.088 40.507 1.00 43.41 188 GLN A C 1
ATOM 1442 O O . GLN A 1 188 ? -23.769 20.090 41.014 1.00 43.41 188 GLN A O 1
ATOM 1447 N N . ASP A 1 189 ? -23.740 17.856 40.755 1.00 39.41 189 ASP A N 1
ATOM 1448 C CA . ASP A 1 189 ? -24.847 17.551 41.675 1.00 39.41 189 ASP A CA 1
ATOM 1449 C C . ASP A 1 189 ? -24.411 16.927 43.023 1.00 39.41 189 ASP A C 1
ATOM 1451 O O . ASP A 1 189 ? -25.250 16.617 43.866 1.00 39.41 189 ASP A O 1
ATOM 1455 N N . SER A 1 190 ? -23.109 16.749 43.292 1.00 34.00 190 SER A N 1
ATOM 1456 C CA . SER A 1 190 ? -22.655 16.234 44.597 1.00 34.00 190 SER A CA 1
ATOM 1457 C C . SER A 1 190 ? -21.205 16.612 44.917 1.00 34.00 190 SER A C 1
ATOM 1459 O O . SER A 1 190 ? -20.264 16.185 44.247 1.00 34.00 190 SER A O 1
ATOM 1461 N N . SER A 1 191 ? -21.032 17.397 45.980 1.00 32.47 191 SER A N 1
ATOM 1462 C CA . SER A 1 191 ? -19.761 17.911 46.497 1.00 32.47 191 SER A CA 1
ATOM 1463 C C . SER A 1 191 ? -18.834 16.806 47.013 1.00 32.47 191 SER A C 1
ATOM 1465 O O . SER A 1 191 ? -19.144 16.227 48.048 1.00 32.47 191 SER A O 1
ATOM 1467 N N . LEU A 1 192 ? -17.676 16.570 46.383 1.00 30.83 192 LEU A N 1
ATOM 1468 C CA . LEU A 1 192 ? -16.555 15.826 46.984 1.00 30.83 192 LEU A CA 1
ATOM 1469 C C . LEU A 1 192 ? -15.203 16.256 46.368 1.00 30.83 192 LEU A C 1
ATOM 1471 O O . LEU A 1 192 ? -15.083 16.424 45.154 1.00 30.83 192 LEU A O 1
ATOM 1475 N N . HIS A 1 193 ? -14.211 16.470 47.241 1.00 33.28 193 HIS A N 1
ATOM 1476 C CA . HIS A 1 193 ? -12.844 16.940 46.967 1.00 33.28 193 HIS A CA 1
ATOM 1477 C C . HIS A 1 193 ? -12.004 15.971 46.112 1.00 33.28 193 HIS A C 1
ATOM 1479 O O . HIS A 1 193 ? -12.199 14.759 46.156 1.00 33.28 193 HIS A O 1
ATOM 1485 N N . VAL A 1 194 ? -11.035 16.519 45.366 1.00 34.44 194 VAL A N 1
ATOM 1486 C CA . VAL A 1 194 ? -10.063 15.771 44.551 1.00 34.44 194 VAL A CA 1
ATOM 1487 C C . VAL A 1 194 ? -8.649 16.054 45.059 1.00 34.44 194 VAL A C 1
ATOM 1489 O O . VAL A 1 194 ? -8.149 17.164 44.884 1.00 34.44 194 VAL A O 1
ATOM 1492 N N . ASP A 1 195 ? -7.991 15.035 45.615 1.00 28.05 195 ASP A N 1
ATOM 1493 C CA . ASP A 1 195 ? -6.545 15.040 45.836 1.00 28.05 195 ASP A CA 1
ATOM 1494 C C . ASP A 1 195 ? -5.834 14.647 44.538 1.00 28.05 195 ASP A C 1
ATOM 1496 O O . ASP A 1 195 ? -5.945 13.535 44.019 1.00 28.05 195 ASP A O 1
ATOM 1500 N N . SER A 1 196 ? -5.100 15.607 43.990 1.00 35.84 196 SER A N 1
ATOM 1501 C CA . SER A 1 196 ? -4.199 15.408 42.860 1.00 35.84 196 SER A CA 1
ATOM 1502 C C . SER A 1 196 ? -2.896 14.885 43.446 1.00 35.84 196 SER A C 1
ATOM 1504 O O . SER A 1 196 ? -2.298 15.682 44.144 1.00 35.84 196 SER A O 1
ATOM 1506 N N . HIS A 1 197 ? -2.498 13.613 43.266 1.00 31.23 197 HIS A N 1
ATOM 1507 C CA . HIS A 1 197 ? -1.094 13.113 43.346 1.00 31.23 197 HIS A CA 1
ATOM 1508 C C . HIS A 1 197 ? -0.951 11.571 43.207 1.00 31.23 197 HIS A C 1
ATOM 1510 O O . HIS A 1 197 ? -0.047 10.966 43.777 1.00 31.23 197 HIS A O 1
ATOM 1516 N N . SER A 1 198 ? -1.773 10.890 42.398 1.00 29.14 198 SER A N 1
ATOM 1517 C CA . SER A 1 198 ? -1.380 9.572 41.864 1.00 29.14 198 SER A CA 1
ATOM 1518 C C . SER A 1 198 ? -2.054 9.299 40.518 1.00 29.14 198 SER A C 1
ATOM 1520 O O . SER A 1 198 ? -3.239 9.556 40.342 1.00 29.14 198 SER A O 1
ATOM 1522 N N . GLY A 1 199 ? -1.289 8.805 39.541 1.00 35.50 199 GLY A N 1
ATOM 1523 C CA . GLY A 1 199 ? -1.746 8.461 38.186 1.00 35.50 199 GLY A CA 1
ATOM 1524 C C . GLY A 1 199 ? -2.645 7.220 38.111 1.00 35.50 199 GLY A C 1
ATOM 1525 O O . GLY A 1 199 ? -2.661 6.544 37.087 1.00 35.50 199 GLY A O 1
ATOM 1526 N N . ALA A 1 200 ? -3.377 6.911 39.180 1.00 33.94 200 ALA A N 1
ATOM 1527 C CA . ALA A 1 200 ? -4.428 5.911 39.205 1.00 33.94 200 ALA A CA 1
ATOM 1528 C C . ALA A 1 200 ? -5.760 6.651 39.349 1.00 33.94 200 ALA A C 1
ATOM 1530 O O . ALA A 1 200 ? -6.006 7.323 40.348 1.00 33.94 200 ALA A O 1
ATOM 1531 N N . LEU A 1 201 ? -6.623 6.538 38.338 1.00 39.75 201 LEU A N 1
ATOM 1532 C CA . LEU A 1 201 ? -7.955 7.144 38.304 1.00 39.75 201 LEU A CA 1
ATOM 1533 C C . LEU A 1 201 ? -8.927 6.415 39.258 1.00 39.75 201 LEU A C 1
ATOM 1535 O O . LEU A 1 201 ? -10.024 6.034 38.868 1.00 39.75 201 LEU A O 1
ATOM 1539 N N . ALA A 1 202 ? -8.534 6.189 40.511 1.00 37.75 202 ALA A N 1
ATOM 1540 C CA . ALA A 1 202 ? -9.401 5.653 41.550 1.00 37.75 202 ALA A CA 1
ATOM 1541 C C . ALA A 1 202 ? -10.180 6.811 42.187 1.00 37.75 202 ALA A C 1
ATOM 1543 O O . ALA A 1 202 ? -9.944 7.202 43.327 1.00 37.75 202 ALA A O 1
ATOM 1544 N N . THR A 1 203 ? -11.112 7.392 41.428 1.00 49.66 203 THR A N 1
ATOM 1545 C CA . THR A 1 203 ? -12.202 8.138 42.067 1.00 49.66 203 THR A CA 1
ATOM 1546 C C . THR A 1 203 ? -13.187 7.111 42.609 1.00 49.66 203 THR A C 1
ATOM 1548 O O . THR A 1 203 ? -13.616 6.219 41.880 1.00 49.66 203 THR A O 1
ATOM 1551 N N . THR A 1 204 ? -13.497 7.185 43.902 1.00 57.00 204 THR A N 1
ATOM 1552 C CA . THR A 1 204 ? -14.422 6.272 44.580 1.00 57.00 204 THR A CA 1
ATOM 1553 C C . THR A 1 204 ? -15.723 6.167 43.773 1.00 57.00 204 THR A C 1
ATOM 1555 O O . THR A 1 204 ? -16.357 7.186 43.508 1.00 57.00 204 THR A O 1
ATOM 1558 N N . GLY A 1 205 ? -16.082 4.960 43.318 1.00 69.75 205 GLY A N 1
ATOM 1559 C CA . GLY A 1 205 ? -17.277 4.719 42.493 1.00 69.75 205 GLY A CA 1
ATOM 1560 C C . GLY A 1 205 ? -17.104 4.849 40.969 1.00 69.75 205 GLY A C 1
ATOM 1561 O O . GLY A 1 205 ? -18.106 4.802 40.259 1.00 69.75 205 GLY A O 1
ATOM 1562 N N . CYS A 1 206 ? -15.877 4.997 40.448 1.00 81.75 206 CYS A N 1
ATOM 1563 C CA . CYS A 1 206 ? -15.581 5.004 39.008 1.00 81.75 206 CYS A CA 1
ATOM 1564 C C . CYS A 1 206 ? -14.769 3.770 38.580 1.00 81.75 206 CYS A C 1
ATOM 1566 O O . CYS A 1 206 ? -13.664 3.553 39.073 1.00 81.75 206 CYS A O 1
ATOM 1568 N N . TYR A 1 207 ? -15.267 3.024 37.592 1.00 88.12 207 TYR A N 1
ATOM 1569 C CA . TYR A 1 207 ? -14.618 1.827 37.044 1.00 88.12 207 TYR A CA 1
ATOM 1570 C C . TYR A 1 207 ? -14.353 2.009 35.556 1.00 88.12 207 TYR A C 1
ATOM 1572 O O . TYR A 1 207 ? -15.269 2.329 34.804 1.00 88.12 207 TYR A O 1
ATOM 1580 N N . VAL A 1 208 ? -13.105 1.824 35.127 1.00 88.00 208 VAL A N 1
ATOM 1581 C CA . VAL A 1 208 ? -12.664 2.149 33.762 1.00 88.00 208 VAL A CA 1
ATOM 1582 C C . VAL A 1 208 ? -12.214 0.896 33.024 1.00 88.00 208 VAL A C 1
ATOM 1584 O O . VAL A 1 208 ? -11.596 0.019 33.619 1.00 88.00 208 VAL A O 1
ATOM 1587 N N . GLY A 1 209 ? -12.490 0.832 31.725 1.00 90.31 209 GLY A N 1
ATOM 1588 C CA . GLY A 1 209 ? -11.955 -0.161 30.801 1.00 90.31 209 GLY A CA 1
ATOM 1589 C C . GLY A 1 209 ? -11.424 0.515 29.541 1.00 90.31 209 GLY A C 1
ATOM 1590 O O . GLY A 1 209 ? -12.046 1.442 29.024 1.00 90.31 209 GLY A O 1
ATOM 1591 N N . VAL A 1 210 ? -10.264 0.067 29.061 1.00 89.69 210 VAL A N 1
ATOM 1592 C CA . VAL A 1 210 ? -9.617 0.578 27.844 1.00 89.69 210 VAL A CA 1
ATOM 1593 C C . VAL A 1 210 ? -9.355 -0.584 26.899 1.00 89.69 210 VAL A C 1
ATOM 1595 O O . VAL A 1 210 ? -8.927 -1.665 27.323 1.00 89.69 210 VAL A O 1
ATOM 1598 N N . ASP A 1 211 ? -9.597 -0.354 25.617 1.00 93.69 211 ASP A N 1
ATOM 1599 C CA . ASP A 1 211 ? -9.351 -1.330 24.570 1.00 93.69 211 ASP A CA 1
ATOM 1600 C C . ASP A 1 211 ? -8.784 -0.680 23.296 1.00 93.69 211 ASP A C 1
ATOM 1602 O O . ASP A 1 211 ? -8.956 0.524 23.078 1.00 93.69 211 ASP A O 1
ATOM 1606 N N . VAL A 1 212 ? -8.066 -1.473 22.491 1.00 89.81 212 VAL A N 1
ATOM 1607 C CA . VAL A 1 212 ? -7.462 -1.067 21.213 1.00 89.81 212 VAL A CA 1
ATOM 1608 C C . VAL A 1 212 ? -7.558 -2.223 20.223 1.00 89.81 212 VAL A C 1
ATOM 1610 O O . VAL A 1 212 ? -7.104 -3.324 20.519 1.00 89.81 212 VAL A O 1
ATOM 1613 N N . GLU A 1 213 ? -8.065 -1.951 19.022 1.00 90.81 213 GLU A N 1
ATOM 1614 C CA . GLU A 1 213 ? -8.335 -2.965 18.000 1.00 90.81 213 GLU A CA 1
ATOM 1615 C C . GLU A 1 213 ? -7.818 -2.541 16.620 1.00 90.81 213 GLU A C 1
ATOM 1617 O O . GLU A 1 213 ? -8.053 -1.406 16.200 1.00 90.81 213 GLU A O 1
ATOM 1622 N N . PRO A 1 214 ? -7.145 -3.415 15.851 1.00 89.50 214 PRO A N 1
ATOM 1623 C CA . PRO A 1 214 ? -6.741 -3.080 14.495 1.00 89.50 214 PRO A CA 1
ATOM 1624 C C . PRO A 1 214 ? -7.957 -2.986 13.564 1.00 89.50 214 PRO A C 1
ATOM 1626 O O . PRO A 1 214 ? -8.783 -3.896 13.484 1.00 89.50 214 PRO A O 1
ATOM 1629 N N . VAL A 1 215 ? -8.025 -1.932 12.750 1.00 86.50 215 VAL A N 1
ATOM 1630 C CA . VAL A 1 215 ? -9.071 -1.781 11.718 1.00 86.50 215 VAL A CA 1
ATOM 1631 C C . VAL A 1 215 ? -8.996 -2.915 10.688 1.00 86.50 215 VAL A C 1
ATOM 1633 O O . VAL A 1 215 ? -10.019 -3.358 10.157 1.00 86.50 215 VAL A O 1
ATOM 1636 N N . SER A 1 216 ? -7.795 -3.442 10.432 1.00 86.94 216 SER A N 1
ATOM 1637 C CA . SER A 1 216 ? -7.569 -4.565 9.514 1.00 86.94 216 SER A CA 1
ATOM 1638 C C . SER A 1 216 ? -8.306 -5.847 9.927 1.00 86.94 216 SER A C 1
ATOM 1640 O O . SER A 1 216 ? -8.708 -6.613 9.046 1.00 86.94 216 SER A O 1
ATOM 1642 N N . THR A 1 217 ? -8.598 -6.040 11.219 1.00 86.88 217 THR A N 1
ATOM 1643 C CA . THR A 1 217 ? -9.420 -7.152 11.733 1.00 86.88 217 THR A CA 1
ATOM 1644 C C . THR A 1 217 ? -10.813 -7.175 11.097 1.00 86.88 217 THR A C 1
ATOM 1646 O O . THR A 1 217 ? -11.382 -8.242 10.869 1.00 86.88 217 THR A O 1
ATOM 1649 N N . PHE A 1 218 ? -11.349 -6.018 10.704 1.00 88.19 218 PHE A N 1
ATOM 1650 C CA . PHE A 1 218 ? -12.683 -5.891 10.107 1.00 88.19 218 PHE A CA 1
ATOM 1651 C C . PHE A 1 218 ? -12.658 -5.556 8.605 1.00 88.19 218 PHE A C 1
ATOM 1653 O O . PHE A 1 218 ? -13.711 -5.387 7.984 1.00 88.19 218 PHE A O 1
ATOM 1660 N N . ALA A 1 219 ? -11.473 -5.499 7.985 1.00 84.06 219 ALA A N 1
ATOM 1661 C CA . ALA A 1 219 ? -11.326 -5.155 6.568 1.00 84.06 219 ALA A CA 1
ATOM 1662 C C . ALA A 1 219 ? -11.990 -6.181 5.629 1.00 84.06 219 ALA A C 1
ATOM 1664 O O . ALA A 1 219 ? -12.591 -5.791 4.630 1.00 84.06 219 ALA A O 1
ATOM 1665 N N . GLN A 1 220 ? -11.940 -7.470 5.980 1.00 81.06 220 GLN A N 1
ATOM 1666 C CA . GLN A 1 220 ? -12.575 -8.583 5.255 1.00 81.06 220 GLN A CA 1
ATOM 1667 C C . GLN A 1 220 ? -13.890 -9.016 5.921 1.00 81.06 220 GLN A C 1
ATOM 1669 O O . GLN A 1 220 ? -14.136 -10.196 6.157 1.00 81.06 220 GLN A O 1
ATOM 1674 N N . HIS A 1 221 ? -14.751 -8.061 6.270 1.00 79.12 221 HIS A N 1
ATOM 1675 C CA . HIS A 1 221 ? -16.019 -8.342 6.954 1.00 79.12 221 HIS A CA 1
ATOM 1676 C C . HIS A 1 221 ? -16.938 -9.316 6.192 1.00 79.12 221 HIS A C 1
ATOM 1678 O O . HIS A 1 221 ? -17.696 -10.042 6.828 1.00 79.12 221 HIS A O 1
ATOM 1684 N N . SER A 1 222 ? -16.851 -9.386 4.858 1.00 75.12 222 SER A N 1
ATOM 1685 C CA . SER A 1 222 ? -17.595 -10.358 4.041 1.00 75.12 222 SER A CA 1
ATOM 1686 C C . SER A 1 222 ? -17.212 -11.812 4.324 1.00 75.12 222 SER A C 1
ATOM 1688 O O . SER A 1 222 ? -18.061 -12.689 4.241 1.00 75.12 222 SER A O 1
ATOM 1690 N N . GLU A 1 223 ? -15.954 -12.066 4.686 1.00 78.81 223 GLU A N 1
ATOM 1691 C CA . GLU A 1 223 ? -15.440 -13.399 5.038 1.00 78.81 223 GLU A CA 1
ATOM 1692 C C . GLU A 1 223 ? -15.667 -13.725 6.527 1.00 78.81 223 GLU A C 1
ATOM 1694 O O . GLU A 1 223 ? -15.395 -14.833 6.978 1.00 78.81 223 GLU A O 1
ATOM 1699 N N . ARG A 1 224 ? -16.171 -12.758 7.309 1.00 82.56 224 ARG A N 1
ATOM 1700 C CA . ARG A 1 224 ? -16.379 -12.843 8.765 1.00 82.56 224 ARG A CA 1
ATOM 1701 C C . ARG A 1 224 ? -17.845 -12.639 9.159 1.00 82.56 224 ARG A C 1
ATOM 1703 O O . ARG A 1 224 ? -18.134 -12.127 10.244 1.00 82.56 224 ARG A O 1
ATOM 1710 N N . SER A 1 225 ? -18.779 -13.033 8.292 1.00 86.06 225 SER A N 1
ATOM 1711 C CA . SER A 1 225 ? -20.223 -12.866 8.515 1.00 86.06 225 SER A CA 1
ATOM 1712 C C . SER A 1 225 ? -20.696 -13.476 9.831 1.00 86.06 225 SER A C 1
ATOM 1714 O O . SER A 1 225 ? -21.531 -12.878 10.509 1.00 86.06 225 SER A O 1
ATOM 1716 N N . ASP A 1 226 ? -20.135 -14.619 10.222 1.00 89.56 226 ASP A N 1
ATOM 1717 C CA . ASP A 1 226 ? -20.538 -15.343 11.429 1.00 89.56 226 ASP A CA 1
ATOM 1718 C C . ASP A 1 226 ? -20.144 -14.577 12.690 1.00 89.56 226 ASP A C 1
ATOM 1720 O O . ASP A 1 226 ? -20.979 -14.346 13.564 1.00 89.56 226 ASP A O 1
ATOM 1724 N N . PHE A 1 227 ? -18.900 -14.089 12.748 1.00 93.31 227 PHE A N 1
ATOM 1725 C CA . PHE A 1 227 ? -18.420 -13.253 13.848 1.00 93.31 227 PHE A CA 1
ATOM 1726 C C . PHE A 1 227 ? -19.254 -11.975 13.973 1.00 93.31 227 PHE A C 1
ATOM 1728 O O . PHE A 1 227 ? -19.693 -11.612 15.064 1.00 93.31 227 PHE A O 1
ATOM 1735 N N . ILE A 1 228 ? -19.514 -11.306 12.845 1.00 93.44 228 ILE A N 1
ATOM 1736 C CA . ILE A 1 228 ? -20.279 -10.058 12.829 1.00 93.44 228 ILE A CA 1
ATOM 1737 C C . ILE A 1 228 ? -21.727 -10.305 13.258 1.00 93.44 228 ILE A C 1
ATOM 1739 O O . ILE A 1 228 ? -22.298 -9.531 14.027 1.00 93.44 228 ILE A O 1
ATOM 1743 N N . THR A 1 229 ? -22.330 -11.399 12.797 1.00 93.12 229 THR A N 1
ATOM 1744 C CA . THR A 1 229 ? -23.717 -11.724 13.134 1.00 93.12 229 THR A CA 1
ATOM 1745 C C . THR A 1 229 ? -23.863 -12.115 14.598 1.00 93.12 229 THR A C 1
ATOM 1747 O O . THR A 1 229 ? -24.848 -11.741 15.236 1.00 93.12 229 THR A O 1
ATOM 1750 N N . ARG A 1 230 ? -22.860 -12.816 15.134 1.00 94.94 230 ARG A N 1
ATOM 1751 C CA . ARG A 1 230 ? -22.804 -13.269 16.520 1.00 94.94 230 ARG A CA 1
ATOM 1752 C C . ARG A 1 230 ? -22.551 -12.139 17.512 1.00 94.94 230 ARG A C 1
ATOM 1754 O O . ARG A 1 230 ? -23.016 -12.272 18.633 1.00 94.94 230 ARG A O 1
ATOM 1761 N N . ASN A 1 231 ? -21.825 -11.080 17.151 1.00 96.19 231 ASN A N 1
ATOM 1762 C CA . ASN A 1 231 ? -21.349 -10.073 18.113 1.00 96.19 231 ASN A CA 1
ATOM 1763 C C . ASN A 1 231 ? -21.958 -8.673 17.963 1.00 96.19 231 ASN A C 1
ATOM 1765 O O . ASN A 1 231 ? -21.847 -7.864 18.884 1.00 96.19 231 ASN A O 1
ATOM 1769 N N . PHE A 1 232 ? -22.608 -8.371 16.838 1.00 95.88 232 PHE A N 1
ATOM 1770 C CA . PHE A 1 232 ? -23.211 -7.060 16.587 1.00 95.88 232 PHE A CA 1
ATOM 1771 C C . PHE A 1 232 ? -24.710 -7.183 16.360 1.00 95.88 232 PHE A C 1
ATOM 1773 O O . PHE A 1 232 ? -25.161 -8.082 15.646 1.00 95.88 232 PHE A O 1
ATOM 1780 N N . THR A 1 233 ? -25.487 -6.255 16.910 1.00 95.69 233 THR A N 1
ATOM 1781 C CA . THR A 1 233 ? -26.938 -6.220 16.712 1.00 95.69 233 THR A CA 1
ATOM 1782 C C . THR A 1 233 ? -27.286 -5.867 15.265 1.00 95.69 233 THR A C 1
ATOM 1784 O O . THR A 1 233 ? -26.477 -5.332 14.502 1.00 95.69 233 THR A O 1
ATOM 1787 N N . ALA A 1 234 ? -28.529 -6.135 14.856 1.00 93.25 234 ALA A N 1
ATOM 1788 C CA . ALA A 1 234 ? -28.995 -5.762 13.521 1.00 93.25 234 ALA A CA 1
ATOM 1789 C C . ALA A 1 234 ? -28.893 -4.244 13.266 1.00 93.25 234 ALA A C 1
ATOM 1791 O O . ALA A 1 234 ? -28.548 -3.839 12.156 1.00 93.25 234 ALA A O 1
ATOM 1792 N N . LYS A 1 235 ? -29.137 -3.417 14.293 1.00 91.88 235 LYS A N 1
ATOM 1793 C CA . LYS A 1 235 ? -29.022 -1.954 14.207 1.00 91.88 235 LYS A CA 1
ATOM 1794 C C . LYS A 1 235 ? -27.573 -1.516 14.049 1.00 91.88 235 LYS A C 1
ATOM 1796 O O . LYS A 1 235 ? -27.281 -0.691 13.187 1.00 91.88 235 LYS A O 1
ATOM 1801 N N . GLU A 1 236 ? -26.658 -2.119 14.809 1.00 92.75 236 GLU A N 1
ATOM 1802 C CA . GLU A 1 236 ? -25.235 -1.840 14.657 1.00 92.75 236 GLU A CA 1
ATOM 1803 C C . GLU A 1 236 ? -24.773 -2.179 13.236 1.00 92.75 236 GLU A C 1
ATOM 1805 O O . GLU A 1 236 ? -24.176 -1.349 12.552 1.00 92.75 236 GLU A O 1
ATOM 1810 N N . ARG A 1 237 ? -25.107 -3.367 12.732 1.00 91.31 237 ARG A N 1
ATOM 1811 C CA . ARG A 1 237 ? -24.753 -3.743 11.357 1.00 91.31 237 ARG A CA 1
ATOM 1812 C C . ARG A 1 237 ? -25.331 -2.746 10.346 1.00 91.31 237 ARG A C 1
ATOM 1814 O O . ARG A 1 237 ? -24.592 -2.256 9.495 1.00 91.31 237 ARG A O 1
ATOM 1821 N N . ALA A 1 238 ? -26.603 -2.375 10.481 1.00 88.44 238 ALA A N 1
ATOM 1822 C CA . ALA A 1 238 ? -27.248 -1.409 9.592 1.00 88.44 238 ALA A CA 1
ATOM 1823 C C . ALA A 1 238 ? -26.549 -0.035 9.588 1.00 88.44 238 ALA A C 1
ATOM 1825 O O . ALA A 1 238 ? -26.297 0.519 8.521 1.00 88.44 238 ALA A O 1
ATOM 1826 N N . GLU A 1 239 ? -26.173 0.509 10.748 1.00 85.25 239 GLU A N 1
ATOM 1827 C CA . GLU A 1 239 ? -25.437 1.781 10.820 1.00 85.25 239 GLU A CA 1
ATOM 1828 C C . GLU A 1 239 ? -23.990 1.668 10.314 1.00 85.25 239 GLU A C 1
ATOM 1830 O O . GLU A 1 239 ? -23.467 2.603 9.700 1.00 85.25 239 GLU A O 1
ATOM 1835 N N . ALA A 1 240 ? -23.330 0.531 10.556 1.00 86.88 240 ALA A N 1
ATOM 1836 C CA . ALA A 1 240 ? -21.958 0.307 10.117 1.00 86.88 240 ALA A CA 1
ATOM 1837 C C . ALA A 1 240 ? -21.871 0.289 8.584 1.00 86.88 240 ALA A C 1
ATOM 1839 O O . ALA A 1 240 ? -21.057 1.018 8.008 1.00 86.88 240 ALA A O 1
ATOM 1840 N N . PHE A 1 241 ? -22.755 -0.479 7.940 1.00 83.56 241 PHE A N 1
ATOM 1841 C CA . PHE A 1 241 ? -22.816 -0.626 6.485 1.00 83.56 241 PHE A CA 1
ATOM 1842 C C . PHE A 1 241 ? -23.547 0.534 5.781 1.00 83.56 241 PHE A C 1
ATOM 1844 O O . PHE A 1 241 ? -23.274 0.800 4.611 1.00 83.56 241 PHE A O 1
ATOM 1851 N N . GLY A 1 242 ? -24.391 1.281 6.501 1.00 68.12 242 GLY A N 1
ATOM 1852 C CA . GLY A 1 242 ? -25.210 2.374 5.971 1.00 68.12 242 GLY A CA 1
ATOM 1853 C C . GLY A 1 242 ? -26.504 1.893 5.297 1.00 68.12 242 GLY A C 1
ATOM 1854 O O . GLY A 1 242 ? -26.632 0.737 4.899 1.00 68.12 242 GLY A O 1
ATOM 1855 N N . GLN A 1 243 ? -27.480 2.797 5.152 1.00 49.59 243 GLN A N 1
ATOM 1856 C CA . GLN A 1 243 ? -28.666 2.570 4.316 1.00 49.59 243 GLN A CA 1
ATOM 1857 C C . GLN A 1 243 ? -28.271 2.626 2.823 1.00 49.59 243 GLN A C 1
ATOM 1859 O O . GLN A 1 243 ? -27.487 3.498 2.445 1.00 49.59 243 GLN A O 1
ATOM 1864 N N . PRO A 1 244 ? -28.830 1.768 1.947 1.00 41.53 244 PRO A N 1
ATOM 1865 C CA . PRO A 1 244 ? -28.516 1.749 0.511 1.00 41.53 244 PRO A CA 1
ATOM 1866 C C . PRO A 1 244 ? -28.990 2.988 -0.273 1.00 41.53 244 PRO A C 1
ATOM 1868 O O . PRO A 1 244 ? -28.781 3.064 -1.482 1.00 41.53 244 PRO A O 1
ATOM 1871 N N . GLN A 1 245 ? -29.610 3.977 0.373 1.00 37.66 245 GLN A N 1
ATOM 1872 C CA . GLN A 1 245 ? -30.109 5.181 -0.283 1.00 37.66 245 GLN A CA 1
ATOM 1873 C C . GLN A 1 245 ? -29.279 6.411 0.106 1.00 37.66 245 GLN A C 1
ATOM 1875 O O . GLN A 1 245 ? -29.209 6.794 1.267 1.00 37.66 245 GLN A O 1
ATOM 1880 N N . GLN A 1 246 ? -28.721 7.050 -0.929 1.00 37.34 246 GLN A N 1
ATOM 1881 C CA . GLN A 1 246 ? -28.142 8.402 -0.948 1.00 37.34 246 GLN A CA 1
ATOM 1882 C C . GLN A 1 246 ? -26.703 8.594 -0.443 1.00 37.34 246 GLN A C 1
ATOM 1884 O O . GLN A 1 246 ? -26.469 9.473 0.376 1.00 37.34 246 GLN A O 1
ATOM 1889 N N . GLN A 1 247 ? -25.696 7.899 -0.990 1.00 41.69 247 GLN A N 1
ATOM 1890 C CA . GLN A 1 247 ? -24.318 8.432 -0.963 1.00 41.69 247 GLN A CA 1
ATOM 1891 C C . GLN A 1 247 ? -23.588 8.156 -2.286 1.00 41.69 247 GLN A C 1
ATOM 1893 O O . GLN A 1 247 ? -23.274 7.013 -2.609 1.00 41.69 247 GLN A O 1
ATOM 1898 N N . GLN A 1 248 ? -23.307 9.220 -3.050 1.00 40.12 248 GLN A N 1
ATOM 1899 C CA . GLN A 1 248 ? -22.389 9.214 -4.196 1.00 40.12 248 GLN A CA 1
ATOM 1900 C C . GLN A 1 248 ? -20.957 8.972 -3.683 1.00 40.12 248 GLN A C 1
ATOM 1902 O O . GLN A 1 248 ? -20.209 9.906 -3.409 1.00 40.12 248 GLN A O 1
ATOM 1907 N N . GLY A 1 249 ? -20.584 7.711 -3.486 1.00 48.75 249 GLY A N 1
ATOM 1908 C CA . GLY A 1 249 ? -19.247 7.298 -3.066 1.00 48.75 249 GLY A CA 1
ATOM 1909 C C . GLY A 1 249 ? -18.896 5.939 -3.663 1.00 48.75 249 GLY A C 1
ATOM 1910 O O . GLY A 1 249 ? -19.778 5.125 -3.925 1.00 48.75 249 GLY A O 1
ATOM 1911 N N . SER A 1 250 ? -17.608 5.692 -3.909 1.00 50.50 250 SER A N 1
ATOM 1912 C CA . SER A 1 250 ? -17.142 4.404 -4.437 1.00 50.50 250 SER A CA 1
ATOM 1913 C C . SER A 1 250 ? -17.474 3.263 -3.463 1.00 50.50 250 SER A C 1
ATOM 1915 O O . SER A 1 250 ? -17.328 3.414 -2.251 1.00 50.50 250 SER A O 1
ATOM 1917 N N . MET A 1 251 ? -17.836 2.082 -3.974 1.00 52.50 251 MET A N 1
ATOM 1918 C CA . MET A 1 251 ? -18.086 0.866 -3.174 1.00 52.50 251 MET A CA 1
ATOM 1919 C C . MET A 1 251 ? -16.945 0.580 -2.172 1.00 52.50 251 MET A C 1
ATOM 1921 O O . MET A 1 251 ? -17.162 0.131 -1.047 1.00 52.50 251 MET A O 1
ATOM 1925 N N . THR A 1 252 ? -15.720 0.949 -2.549 1.00 51.75 252 THR A N 1
ATOM 1926 C CA . THR A 1 252 ? -14.497 0.838 -1.750 1.00 51.75 252 THR A CA 1
ATOM 1927 C C . THR A 1 252 ? -14.490 1.719 -0.499 1.00 51.75 252 THR A C 1
ATOM 1929 O O . THR A 1 252 ? -14.041 1.283 0.560 1.00 51.75 252 THR A O 1
ATOM 1932 N N . THR A 1 253 ? -14.999 2.953 -0.586 1.00 58.41 253 THR A N 1
ATOM 1933 C CA . THR A 1 253 ? -15.030 3.873 0.563 1.00 58.41 253 THR A CA 1
ATOM 1934 C C . THR A 1 253 ? -16.044 3.424 1.608 1.00 58.41 253 THR A C 1
ATOM 1936 O O . THR A 1 253 ? -15.832 3.642 2.798 1.00 58.41 253 THR A O 1
ATOM 1939 N N . ASN A 1 254 ? -17.108 2.739 1.183 1.00 66.69 254 ASN A N 1
ATOM 1940 C CA . ASN A 1 254 ? -18.126 2.206 2.087 1.00 66.69 254 ASN A CA 1
ATOM 1941 C C . ASN A 1 254 ? -17.604 0.986 2.859 1.00 66.69 254 ASN A C 1
ATOM 1943 O O . ASN A 1 254 ? -17.796 0.909 4.067 1.00 66.69 254 ASN A O 1
ATOM 1947 N N . SER A 1 255 ? -16.854 0.100 2.194 1.00 71.75 255 SER A N 1
ATOM 1948 C CA . SER A 1 255 ? -16.204 -1.062 2.821 1.00 71.75 255 SER A CA 1
ATOM 1949 C C . SER A 1 255 ? -15.201 -0.664 3.911 1.00 71.75 255 SER A C 1
ATOM 1951 O O . SER A 1 255 ? -15.195 -1.252 4.990 1.00 71.75 255 SER A O 1
ATOM 1953 N N . VAL A 1 256 ? -14.357 0.343 3.651 1.00 77.19 256 VAL A N 1
ATOM 1954 C CA . VAL A 1 256 ? -13.373 0.827 4.637 1.00 77.19 256 VAL A CA 1
ATOM 1955 C C . VAL A 1 256 ? -14.073 1.516 5.809 1.00 77.19 256 VAL A C 1
ATOM 1957 O O . VAL A 1 256 ? -13.753 1.243 6.962 1.00 77.19 256 VAL A O 1
ATOM 1960 N N . ARG A 1 257 ? -15.087 2.349 5.539 1.00 81.62 257 ARG A N 1
ATOM 1961 C CA . ARG A 1 257 ? -15.893 2.981 6.598 1.00 81.62 257 ARG A CA 1
ATOM 1962 C C . ARG A 1 257 ? -16.607 1.953 7.472 1.00 81.62 257 ARG A C 1
ATOM 1964 O O . ARG A 1 257 ? -16.654 2.135 8.684 1.00 81.62 257 ARG A O 1
ATOM 1971 N N . ALA A 1 258 ? -17.136 0.883 6.882 1.00 87.38 258 ALA A N 1
ATOM 1972 C CA . ALA A 1 258 ? -17.753 -0.202 7.634 1.00 87.38 258 ALA A CA 1
ATOM 1973 C C . ALA A 1 258 ? -16.733 -0.904 8.543 1.00 87.38 258 ALA A C 1
ATOM 1975 O O . ALA A 1 258 ? -17.015 -1.087 9.723 1.00 87.38 258 ALA A O 1
ATOM 1976 N N . ALA A 1 259 ? -15.534 -1.214 8.035 1.00 88.94 259 ALA A N 1
ATOM 1977 C CA . ALA A 1 259 ? -14.463 -1.819 8.831 1.00 88.94 259 ALA A CA 1
ATOM 1978 C C . ALA A 1 259 ? -14.072 -0.946 10.034 1.00 88.94 259 ALA A C 1
ATOM 1980 O O . ALA A 1 259 ? -14.028 -1.434 11.159 1.00 88.94 259 ALA A O 1
ATOM 1981 N N . VAL A 1 260 ? -13.879 0.357 9.816 1.00 87.19 260 VAL A N 1
ATOM 1982 C CA . VAL A 1 260 ? -13.562 1.325 10.877 1.00 87.19 260 VAL A CA 1
ATOM 1983 C C . VAL A 1 260 ? -14.677 1.402 11.926 1.00 87.19 260 VAL A C 1
ATOM 1985 O O . VAL A 1 260 ? -14.406 1.374 13.125 1.00 87.19 260 VAL A O 1
ATOM 1988 N N . ARG A 1 261 ? -15.945 1.459 11.498 1.00 90.12 261 ARG A N 1
ATOM 1989 C CA . ARG A 1 261 ? -17.099 1.509 12.414 1.00 90.12 261 ARG A CA 1
ATOM 1990 C C . ARG A 1 261 ? -17.256 0.226 13.225 1.00 90.12 261 ARG A C 1
ATOM 1992 O O . ARG A 1 261 ? -17.556 0.301 14.413 1.00 90.12 261 ARG A O 1
ATOM 1999 N N . LEU A 1 262 ? -17.065 -0.935 12.597 1.00 93.19 262 LEU A N 1
ATOM 2000 C CA . LEU A 1 262 ? -17.111 -2.229 13.278 1.00 93.19 262 LEU A CA 1
ATOM 2001 C C . LEU A 1 262 ? -15.965 -2.358 14.285 1.00 93.19 262 LEU A C 1
ATOM 2003 O O . LEU A 1 262 ? -16.232 -2.723 15.425 1.00 93.19 262 LEU A O 1
ATOM 2007 N N . ALA A 1 263 ? -14.741 -1.977 13.907 1.00 93.56 263 ALA A N 1
ATOM 2008 C CA . ALA A 1 263 ? -13.587 -1.965 14.805 1.00 93.56 263 ALA A CA 1
ATOM 2009 C C . ALA A 1 263 ? -13.821 -1.048 16.013 1.00 93.56 263 ALA A C 1
ATOM 2011 O O . ALA A 1 263 ? -13.657 -1.477 17.149 1.00 93.56 263 ALA A O 1
ATOM 2012 N N . GLY A 1 264 ? -14.299 0.181 15.787 1.00 92.31 264 GLY A N 1
ATOM 2013 C CA . GLY A 1 264 ? -14.625 1.118 16.865 1.00 92.31 264 GLY A CA 1
ATOM 2014 C C . GLY A 1 264 ? -15.685 0.592 17.833 1.00 92.31 264 GLY A C 1
ATOM 2015 O O . GLY A 1 264 ? -15.554 0.761 19.042 1.00 92.31 264 GLY A O 1
ATOM 2016 N N . ARG A 1 265 ? -16.721 -0.085 17.326 1.00 94.06 265 ARG A N 1
ATOM 2017 C CA . ARG A 1 265 ? -17.780 -0.673 18.162 1.00 94.06 265 ARG A CA 1
ATOM 2018 C C . ARG A 1 265 ? -17.333 -1.916 18.903 1.00 94.06 265 ARG A C 1
ATOM 2020 O O . ARG A 1 265 ? -17.700 -2.077 20.058 1.00 94.06 265 ARG A O 1
ATOM 2027 N N . TRP A 1 266 ? -16.557 -2.776 18.254 1.00 96.06 266 TRP A N 1
ATOM 2028 C CA . TRP A 1 266 ? -15.959 -3.934 18.904 1.00 96.06 266 TRP A CA 1
ATOM 2029 C C . TRP A 1 266 ? -15.080 -3.494 20.074 1.00 96.06 266 TRP A C 1
ATOM 2031 O O . TRP A 1 266 ? -15.309 -3.902 21.207 1.00 96.06 266 TRP A O 1
ATOM 2041 N N . CYS A 1 267 ? -14.204 -2.528 19.810 1.00 94.62 267 CYS A N 1
ATOM 2042 C CA . CYS A 1 267 ? -13.347 -1.915 20.809 1.00 94.62 267 CYS A CA 1
ATOM 2043 C C . CYS A 1 267 ? -14.158 -1.303 21.970 1.00 94.62 267 CYS A C 1
ATOM 2045 O O . CYS A 1 267 ? -13.852 -1.500 23.143 1.00 94.62 267 CYS A O 1
ATOM 2047 N N . ALA A 1 268 ? -15.265 -0.616 21.667 1.00 94.56 268 ALA A N 1
ATOM 2048 C CA . ALA A 1 268 ? -16.173 -0.086 22.684 1.00 94.56 268 ALA A CA 1
ATOM 2049 C C . ALA A 1 268 ? -16.828 -1.178 23.542 1.00 94.56 268 ALA A C 1
ATOM 2051 O O . ALA A 1 268 ? -16.913 -1.018 24.759 1.00 94.56 268 ALA A O 1
ATOM 2052 N N . LYS A 1 269 ? -17.282 -2.281 22.933 1.00 96.62 269 LYS A N 1
ATOM 2053 C CA . LYS A 1 269 ? -17.864 -3.422 23.655 1.00 96.62 269 LYS A CA 1
ATOM 2054 C C . LYS A 1 269 ? -16.840 -4.044 24.602 1.00 96.62 269 LYS A C 1
ATOM 2056 O O . LYS A 1 269 ? -17.156 -4.227 25.773 1.00 96.62 269 LYS A O 1
ATOM 2061 N N . GLU A 1 270 ? -15.616 -4.278 24.139 1.00 96.12 270 GLU A N 1
ATOM 2062 C CA . GLU A 1 270 ? -14.515 -4.801 24.959 1.00 96.12 270 GLU A CA 1
ATOM 2063 C C . GLU A 1 270 ? -14.150 -3.854 26.112 1.00 96.12 270 GLU A C 1
ATOM 2065 O O . GLU A 1 270 ? -14.011 -4.276 27.263 1.00 96.12 270 GLU A O 1
ATOM 2070 N N . ALA A 1 271 ? -14.086 -2.544 25.852 1.00 94.75 271 ALA A N 1
ATOM 2071 C CA . ALA A 1 271 ? -13.868 -1.546 26.896 1.00 94.75 271 ALA A CA 1
ATOM 2072 C C . ALA A 1 271 ? -14.981 -1.574 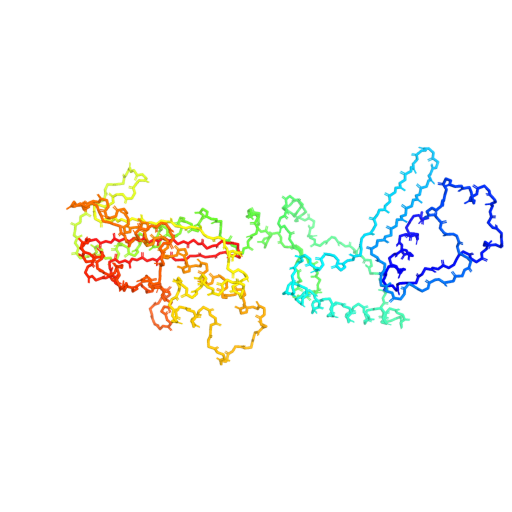27.963 1.00 94.75 271 ALA A C 1
ATOM 2074 O O . ALA A 1 271 ? -14.689 -1.487 29.157 1.00 94.75 271 ALA A O 1
ATOM 2075 N N . ILE A 1 272 ? -16.248 -1.745 27.562 1.00 95.19 272 ILE A N 1
ATOM 2076 C CA . ILE A 1 272 ? -17.385 -1.881 28.488 1.00 95.19 272 ILE A CA 1
ATOM 2077 C C . ILE A 1 272 ? -17.279 -3.177 29.296 1.00 95.19 272 ILE A C 1
ATOM 2079 O O . ILE A 1 272 ? -17.462 -3.135 30.511 1.00 95.19 272 ILE A O 1
ATOM 2083 N N . VAL A 1 273 ? -16.945 -4.309 28.665 1.00 95.31 273 VAL A N 1
ATOM 2084 C CA . VAL A 1 273 ? -16.733 -5.592 29.361 1.00 95.31 273 VAL A CA 1
ATOM 2085 C C . VAL A 1 273 ? -15.645 -5.449 30.423 1.00 95.31 273 VAL A C 1
ATOM 2087 O O . VAL A 1 273 ? -15.860 -5.855 31.563 1.00 95.31 273 VAL A O 1
ATOM 2090 N N . LYS A 1 274 ? -14.522 -4.801 30.094 1.00 93.94 274 LYS A N 1
ATOM 2091 C CA . LYS A 1 274 ? -13.428 -4.529 31.039 1.00 93.94 274 LYS A CA 1
ATOM 2092 C C . LYS A 1 274 ? -13.870 -3.628 32.196 1.00 93.94 274 LYS A C 1
ATOM 2094 O O . LYS A 1 274 ? -13.587 -3.935 33.351 1.00 93.94 274 LYS A O 1
ATOM 2099 N N . ALA A 1 275 ? -14.604 -2.551 31.912 1.00 92.94 275 ALA A N 1
ATOM 2100 C CA . ALA A 1 275 ? -15.118 -1.654 32.949 1.00 92.94 275 ALA A CA 1
ATOM 2101 C C . ALA A 1 275 ? -16.117 -2.364 33.884 1.00 92.94 275 ALA A C 1
ATOM 2103 O O . ALA A 1 275 ? -16.050 -2.202 35.103 1.00 92.94 275 ALA A O 1
ATOM 2104 N N . MET A 1 276 ? -17.017 -3.181 33.325 1.00 93.12 276 MET A N 1
ATOM 2105 C CA . MET A 1 276 ? -17.965 -3.989 34.096 1.00 93.12 276 MET A CA 1
ATOM 2106 C C . MET A 1 276 ? -17.265 -5.093 34.891 1.00 93.12 276 MET A C 1
ATOM 2108 O O . MET A 1 276 ? -17.674 -5.348 36.015 1.00 93.12 276 MET A O 1
ATOM 2112 N N . GLY A 1 277 ? -16.213 -5.715 34.352 1.00 91.31 277 GLY A N 1
ATOM 2113 C CA . GLY A 1 277 ? -15.386 -6.693 35.066 1.00 91.31 277 GLY A CA 1
ATOM 2114 C C . GLY A 1 277 ? -14.731 -6.082 36.304 1.00 91.31 277 GLY A C 1
ATOM 2115 O O . GLY A 1 277 ? -14.918 -6.591 37.405 1.00 91.31 277 GLY A O 1
ATOM 2116 N N . ASN A 1 278 ? -14.096 -4.915 36.152 1.00 90.00 278 ASN A N 1
ATOM 2117 C CA . ASN A 1 278 ? -13.504 -4.171 37.270 1.00 90.00 278 ASN A CA 1
ATOM 2118 C C . ASN A 1 278 ? -14.540 -3.818 38.355 1.00 90.00 278 ASN A C 1
ATOM 2120 O O . ASN A 1 278 ? -14.248 -3.878 39.547 1.00 90.00 278 ASN A O 1
ATOM 2124 N N . LEU A 1 279 ? -15.769 -3.466 37.962 1.00 90.31 279 LEU A N 1
ATOM 2125 C CA . LEU A 1 279 ? -16.869 -3.263 38.909 1.00 90.31 279 LEU A CA 1
ATOM 2126 C C . LEU A 1 279 ? -17.338 -4.584 39.541 1.00 90.31 279 LEU A C 1
ATOM 2128 O O . LEU A 1 279 ? -17.614 -4.643 40.740 1.00 90.31 279 LEU A O 1
ATOM 2132 N N . GLY A 1 280 ? -17.433 -5.646 38.753 1.00 89.31 280 GLY A N 1
ATOM 2133 C CA . GLY A 1 280 ? -17.882 -6.965 39.175 1.00 89.31 280 GLY A CA 1
ATOM 2134 C C . GLY A 1 280 ? -16.991 -7.634 40.204 1.00 89.31 280 GLY A C 1
ATOM 2135 O O . GLY A 1 280 ? -17.512 -8.303 41.095 1.00 89.31 280 GLY A O 1
ATOM 2136 N N . GLU A 1 281 ? -15.683 -7.386 40.149 1.00 89.50 281 GLU A N 1
ATOM 2137 C CA . GLU A 1 281 ? -14.719 -7.823 41.165 1.00 89.50 281 GLU A CA 1
ATOM 2138 C C . GLU A 1 281 ? -15.013 -7.238 42.553 1.00 89.50 281 GLU A C 1
ATOM 2140 O O . GLU A 1 281 ? -14.694 -7.858 43.564 1.00 89.50 281 GLU A O 1
ATOM 2145 N N . THR A 1 282 ? -15.682 -6.081 42.630 1.00 87.12 282 THR A N 1
ATOM 2146 C CA . THR A 1 282 ? -16.070 -5.477 43.918 1.00 87.12 282 THR A CA 1
ATOM 2147 C C . THR A 1 282 ? -17.321 -6.093 44.541 1.00 87.12 282 THR A C 1
ATOM 2149 O O . THR A 1 282 ? -17.674 -5.767 45.677 1.00 87.12 282 THR A O 1
ATOM 2152 N N . LYS A 1 283 ? -18.027 -6.968 43.816 1.00 87.25 283 LYS A N 1
ATOM 2153 C CA . LYS A 1 283 ? -19.233 -7.644 44.304 1.00 87.25 283 LYS A CA 1
ATOM 2154 C C . LYS A 1 283 ? -18.867 -8.939 45.023 1.00 87.25 283 LYS A C 1
ATOM 2156 O O . LYS A 1 283 ? -17.830 -9.545 44.782 1.00 87.25 283 LYS A O 1
ATOM 2161 N N . SER A 1 284 ? -19.728 -9.355 45.946 1.00 85.50 284 SER A N 1
ATOM 2162 C CA . SER A 1 284 ? -19.572 -10.597 46.706 1.00 85.50 284 SER A CA 1
ATOM 2163 C C . SER A 1 284 ? -20.829 -11.454 46.529 1.00 85.50 284 SER A C 1
ATOM 2165 O O . SER A 1 284 ? -21.869 -11.093 47.083 1.00 85.50 284 SER A O 1
ATOM 2167 N N . PRO A 1 285 ? -20.766 -12.565 45.765 1.00 88.38 285 PRO A N 1
ATOM 2168 C CA . PRO A 1 285 ? -19.607 -13.058 45.002 1.00 88.38 285 PRO A CA 1
ATOM 2169 C C . PRO A 1 285 ? -19.270 -12.183 43.772 1.00 88.38 285 PRO A C 1
ATOM 2171 O O . PRO A 1 285 ? -20.142 -11.437 43.318 1.00 88.38 285 PRO A O 1
ATOM 2174 N N . PRO A 1 286 ? -18.044 -12.278 43.212 1.00 88.31 286 PRO A N 1
ATOM 2175 C CA . PRO A 1 286 ? -17.690 -11.595 41.971 1.00 88.31 286 PRO A CA 1
ATOM 2176 C C . PRO A 1 286 ? -18.593 -12.021 40.814 1.00 88.31 286 PRO A C 1
ATOM 2178 O O . PRO A 1 286 ? -18.921 -13.202 40.669 1.00 88.31 286 PRO A O 1
ATOM 2181 N N . VAL A 1 287 ? -18.981 -11.066 39.970 1.00 89.25 287 VAL A N 1
ATOM 2182 C CA . VAL A 1 287 ? -19.869 -11.316 38.825 1.00 89.25 287 VAL A CA 1
ATOM 2183 C C . VAL A 1 287 ? -19.218 -10.809 37.548 1.00 89.25 287 VAL A C 1
ATOM 2185 O O . VAL A 1 287 ? -18.788 -9.665 37.492 1.00 89.25 287 VAL A O 1
ATOM 2188 N N . ASN A 1 288 ? -19.211 -11.637 36.503 1.00 88.56 288 ASN A N 1
ATOM 2189 C CA . ASN A 1 288 ? -18.734 -11.260 35.174 1.00 88.56 288 ASN A CA 1
ATOM 2190 C C . ASN A 1 288 ? -19.869 -11.256 34.148 1.00 88.56 288 ASN A C 1
ATOM 2192 O O . ASN A 1 288 ? -20.774 -12.102 34.172 1.00 88.56 288 ASN A O 1
ATOM 2196 N N . VAL A 1 289 ? -19.795 -10.289 33.231 1.00 89.19 289 VAL A N 1
ATOM 2197 C CA . VAL A 1 289 ? -20.750 -10.126 32.127 1.00 89.19 289 VAL A CA 1
ATOM 2198 C C . VAL A 1 289 ? -20.660 -11.309 31.171 1.00 89.19 289 VAL A C 1
ATOM 2200 O O . VAL A 1 289 ? -21.678 -11.919 30.846 1.00 89.19 289 VAL A O 1
ATOM 2203 N N . THR A 1 290 ? -19.443 -11.681 30.780 1.00 86.00 290 THR A N 1
ATOM 2204 C CA . THR A 1 290 ? -19.167 -12.852 29.948 1.00 86.00 290 THR A CA 1
ATOM 2205 C C . THR A 1 290 ? -19.012 -14.105 30.814 1.00 86.00 290 THR A C 1
ATOM 2207 O O . THR A 1 290 ? -18.529 -14.046 31.944 1.00 86.00 290 THR A O 1
ATOM 2210 N N . LEU A 1 291 ? -19.478 -15.247 30.301 1.00 82.19 291 LEU A N 1
ATOM 2211 C CA . LEU A 1 291 ? -19.303 -16.552 30.956 1.00 82.19 291 LEU A CA 1
ATOM 2212 C C . LEU A 1 291 ? -17.928 -17.155 30.653 1.00 82.19 291 LEU A C 1
ATOM 2214 O O . LEU A 1 291 ? -17.336 -17.814 31.503 1.00 82.19 291 LEU A O 1
ATOM 2218 N N . ASP A 1 292 ? -17.434 -16.913 29.442 1.00 85.56 292 ASP A N 1
ATOM 2219 C CA . ASP A 1 292 ? -16.158 -17.390 28.930 1.00 85.56 292 ASP A CA 1
ATOM 2220 C C . ASP A 1 292 ? -15.594 -16.379 27.907 1.00 85.56 292 ASP A C 1
ATOM 2222 O O . ASP A 1 292 ? -16.347 -15.533 27.410 1.00 85.56 292 ASP A O 1
ATOM 2226 N N . PRO A 1 293 ? -14.295 -16.451 27.561 1.00 81.88 293 PRO A N 1
ATOM 2227 C CA . PRO A 1 293 ? -13.666 -15.515 26.624 1.00 81.88 293 PRO A CA 1
ATOM 2228 C C . PRO A 1 293 ? -14.246 -15.529 25.204 1.00 81.88 293 PRO A C 1
ATOM 2230 O O . PRO A 1 293 ? -14.018 -14.595 24.445 1.00 81.88 293 PRO A O 1
ATOM 2233 N N . SER A 1 294 ? -14.971 -16.581 24.818 1.00 84.06 294 SER A N 1
ATOM 2234 C CA . SER A 1 294 ? -15.601 -16.686 23.502 1.00 84.06 294 SER A CA 1
ATOM 2235 C C . SER A 1 294 ? -17.042 -16.188 23.503 1.00 84.06 294 SER A C 1
ATOM 2237 O O . SER A 1 294 ? -17.641 -16.165 22.427 1.00 84.06 294 SER A O 1
ATOM 2239 N N . ALA A 1 295 ? -17.624 -15.825 24.655 1.00 90.06 295 ALA A N 1
ATOM 2240 C CA . ALA A 1 295 ? -19.017 -15.404 24.783 1.00 90.06 295 ALA A CA 1
ATOM 2241 C C . ALA A 1 295 ? -19.363 -14.244 23.834 1.00 90.06 295 ALA A C 1
ATOM 2243 O O . ALA A 1 295 ? -18.556 -13.361 23.562 1.00 90.06 295 ALA A O 1
ATOM 2244 N N . SER A 1 296 ? -20.587 -14.262 23.304 1.00 93.38 296 SER A N 1
ATOM 2245 C CA . SER A 1 296 ? -21.050 -13.216 22.390 1.00 93.38 296 SER A CA 1
ATOM 2246 C C . SER A 1 296 ? -21.201 -11.881 23.121 1.00 93.38 296 SER A C 1
ATOM 2248 O O . SER A 1 296 ? -21.761 -11.834 24.215 1.00 93.38 296 SER A O 1
ATOM 2250 N N . LEU A 1 297 ? -20.780 -10.796 22.468 1.00 96.38 297 LEU A N 1
ATOM 2251 C CA . LEU A 1 297 ? -20.978 -9.424 22.953 1.00 96.38 297 LEU A CA 1
ATOM 2252 C C . LEU A 1 297 ? -22.199 -8.728 22.324 1.00 96.38 297 LEU A C 1
ATOM 2254 O O . LEU A 1 297 ? -22.304 -7.500 22.349 1.00 96.38 297 LEU A O 1
ATOM 2258 N N . VAL A 1 298 ? -23.138 -9.487 21.747 1.00 96.19 298 VAL A N 1
ATOM 2259 C CA . VAL A 1 298 ? -24.354 -8.924 21.124 1.00 96.19 298 VAL A CA 1
ATOM 2260 C C . VAL A 1 298 ? -25.268 -8.226 22.134 1.00 96.19 298 VAL A C 1
ATOM 2262 O O . VAL A 1 298 ? -25.965 -7.281 21.773 1.00 96.19 298 VAL A O 1
ATOM 2265 N N . ASP A 1 299 ? -25.215 -8.645 23.400 1.00 96.06 299 ASP A N 1
ATOM 2266 C CA . ASP A 1 299 ? -25.992 -8.076 24.505 1.00 96.06 299 ASP A CA 1
ATOM 2267 C C . ASP A 1 299 ? -25.539 -6.657 24.902 1.00 96.06 299 ASP A C 1
ATOM 2269 O O . ASP A 1 299 ? -26.242 -5.975 25.646 1.00 96.06 299 ASP A O 1
ATOM 2273 N N . ILE A 1 300 ? -24.388 -6.189 24.411 1.00 96.69 300 ILE A N 1
ATOM 2274 C CA . ILE A 1 300 ? -23.877 -4.828 24.620 1.00 96.69 300 ILE A CA 1
ATOM 2275 C C . ILE A 1 300 ? -23.996 -4.081 23.292 1.00 96.69 300 ILE A C 1
ATOM 2277 O O . ILE A 1 300 ? -23.189 -4.295 22.397 1.00 96.69 300 ILE A O 1
ATOM 2281 N N . GLU A 1 301 ? -24.989 -3.213 23.131 1.00 95.50 301 GLU A N 1
ATOM 2282 C CA . GLU A 1 301 ? -25.202 -2.440 21.902 1.00 95.50 301 GLU A CA 1
ATOM 2283 C C . GLU A 1 301 ? -24.596 -1.035 22.016 1.00 95.50 301 GLU A C 1
ATOM 2285 O O . GLU A 1 301 ? -24.855 -0.315 22.983 1.00 95.50 301 GLU A O 1
ATOM 2290 N N . VAL A 1 302 ? -23.823 -0.632 21.003 1.00 93.69 302 VAL A N 1
ATOM 2291 C CA . VAL A 1 302 ? -23.181 0.683 20.896 1.00 93.69 302 VAL A CA 1
ATOM 2292 C C . VAL A 1 302 ? -23.590 1.360 19.583 1.00 93.69 302 VAL A C 1
ATOM 2294 O O . VAL A 1 302 ? -23.086 1.036 18.503 1.00 93.69 302 VAL A O 1
ATOM 2297 N N . LEU A 1 303 ? -24.489 2.343 19.671 1.00 88.31 303 LEU A N 1
ATOM 2298 C CA . LEU A 1 303 ? -24.986 3.111 18.520 1.00 88.31 303 LEU A CA 1
ATOM 2299 C C . LEU A 1 303 ? -24.409 4.525 18.489 1.00 88.31 303 LEU A C 1
ATOM 2301 O O . LEU A 1 303 ? -24.098 5.116 19.522 1.00 88.31 303 LEU A O 1
ATOM 2305 N N . SER A 1 304 ? -24.295 5.096 17.292 1.00 79.50 304 SER A N 1
ATOM 2306 C CA . SER A 1 304 ? -23.913 6.501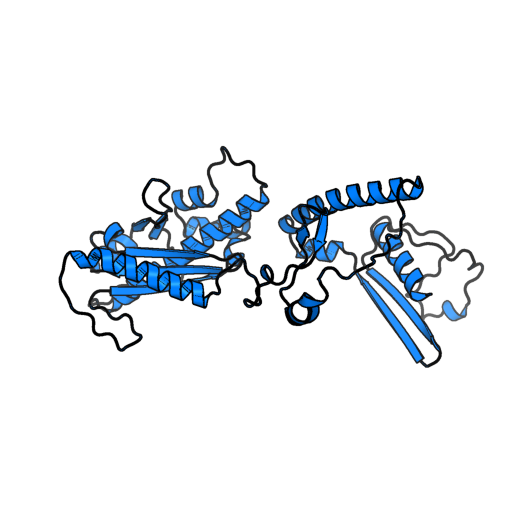 17.131 1.00 79.50 304 SER A CA 1
ATOM 2307 C C . SER A 1 304 ? -25.182 7.357 17.090 1.00 79.50 304 SER A C 1
ATOM 2309 O O . SER A 1 304 ? -25.966 7.232 16.156 1.00 79.50 304 SER A O 1
ATOM 2311 N N . LEU A 1 305 ? -25.410 8.241 18.070 1.00 60.47 305 LEU A N 1
ATOM 2312 C CA . LEU A 1 305 ? -26.583 9.127 18.044 1.00 60.47 305 LEU A CA 1
ATOM 2313 C C . LEU A 1 305 ? -26.493 10.108 16.864 1.00 60.47 305 LEU A C 1
ATOM 2315 O O . LEU A 1 305 ? -25.626 10.979 16.827 1.00 60.47 305 LEU A O 1
ATOM 2319 N N . SER A 1 306 ? -27.409 9.981 15.901 1.00 49.16 306 SER A N 1
ATOM 2320 C CA . SER A 1 306 ? -27.468 10.814 14.692 1.00 49.16 306 SER A CA 1
ATOM 2321 C C . SER A 1 306 ? -28.310 12.092 14.835 1.00 49.16 306 SER A C 1
ATOM 2323 O O . SER A 1 306 ? -28.536 12.778 13.840 1.00 49.16 306 SER A O 1
ATOM 2325 N N . SER A 1 307 ? -28.790 12.450 16.032 1.00 40.91 307 SER A N 1
ATOM 2326 C CA . SER A 1 307 ? -29.560 13.687 16.237 1.00 40.91 307 SER A CA 1
ATOM 2327 C C . SER A 1 307 ? -29.095 14.496 17.447 1.00 40.91 307 SER A C 1
ATOM 2329 O O . SER A 1 307 ? -29.035 13.990 18.560 1.00 40.91 307 SER A O 1
ATOM 2331 N N . ALA A 1 308 ? -28.819 15.776 17.174 1.00 40.22 308 ALA A N 1
ATOM 2332 C CA . ALA A 1 308 ? -28.771 16.954 18.051 1.00 40.22 308 ALA A CA 1
ATOM 2333 C C . ALA A 1 308 ? -27.884 16.963 19.318 1.00 40.22 308 ALA A C 1
ATOM 2335 O O . ALA A 1 308 ? -27.612 18.050 19.815 1.00 40.22 308 ALA A O 1
ATOM 2336 N N . SER A 1 309 ? -27.354 15.840 19.810 1.00 42.12 309 SER A N 1
ATOM 2337 C CA . SER A 1 309 ? -26.417 15.813 20.946 1.00 42.12 309 SER A CA 1
ATOM 2338 C C . SER A 1 309 ? -25.070 15.192 20.556 1.00 42.12 309 SER A C 1
ATOM 2340 O O . SER A 1 309 ? -24.842 14.000 20.730 1.00 42.12 309 SER A O 1
ATOM 2342 N N . HIS A 1 310 ? -24.188 16.023 19.996 1.00 48.81 310 HIS A N 1
ATOM 2343 C CA . HIS A 1 310 ? -22.721 15.916 20.047 1.00 48.81 310 HIS A CA 1
ATOM 2344 C C . HIS A 1 310 ? -22.068 14.514 20.014 1.00 48.81 310 HIS A C 1
ATOM 2346 O O . HIS A 1 310 ? -21.231 14.232 20.856 1.00 48.81 310 HIS A O 1
ATOM 2352 N N . GLY A 1 311 ? -22.373 13.643 19.046 1.00 60.41 311 GLY A N 1
ATOM 2353 C CA . GLY A 1 311 ? -21.484 12.527 18.656 1.00 60.41 311 GLY A CA 1
ATOM 2354 C C . GLY A 1 311 ? -21.105 11.489 19.731 1.00 60.41 311 GLY A C 1
ATOM 2355 O O . GLY A 1 311 ? -20.230 10.665 19.473 1.00 60.41 311 GLY A O 1
ATOM 2356 N N . VAL A 1 312 ? -21.738 11.505 20.909 1.00 70.69 312 VAL A N 1
ATOM 2357 C CA . VAL A 1 312 ? -21.456 10.563 21.999 1.00 70.69 312 VAL A CA 1
ATOM 2358 C C . VAL A 1 312 ? -22.152 9.231 21.695 1.00 70.69 312 VAL A C 1
ATOM 2360 O O . VAL A 1 312 ? -23.356 9.230 21.416 1.00 70.69 312 VAL A O 1
ATOM 2363 N N . PRO A 1 313 ? -21.440 8.092 21.737 1.00 84.69 313 PRO A N 1
ATOM 2364 C CA . PRO A 1 313 ? -22.059 6.787 21.550 1.00 84.69 313 PRO A CA 1
ATOM 2365 C C . PRO A 1 313 ? -23.095 6.480 22.641 1.00 84.69 313 PRO A C 1
ATOM 2367 O O . PRO A 1 313 ? -22.866 6.724 23.828 1.00 84.69 313 PRO A O 1
ATOM 2370 N N . LEU A 1 314 ? -24.232 5.911 22.241 1.00 87.31 314 LEU A N 1
ATOM 2371 C CA . LEU A 1 314 ? -25.257 5.411 23.151 1.00 87.31 314 LEU A CA 1
ATOM 2372 C C . LEU A 1 314 ? -24.994 3.937 23.453 1.00 87.31 314 LEU A C 1
ATOM 2374 O O . LEU A 1 314 ? -24.933 3.124 22.531 1.00 87.31 314 LEU A O 1
ATOM 2378 N N . VAL A 1 315 ? -24.908 3.604 24.740 1.00 91.94 315 VAL A N 1
ATOM 2379 C CA . VAL A 1 315 ? -24.771 2.225 25.219 1.00 91.94 315 VAL A CA 1
ATOM 2380 C C . VAL A 1 315 ? -26.122 1.707 25.699 1.00 91.94 315 VAL A C 1
ATOM 2382 O O . VAL A 1 315 ? -26.745 2.310 26.575 1.00 91.94 315 VAL A O 1
ATOM 2385 N N . SER A 1 316 ? -26.554 0.573 25.152 1.00 93.75 316 SER A N 1
ATOM 2386 C CA . SER A 1 316 ? -27.722 -0.179 25.619 1.00 93.75 316 SER A CA 1
ATOM 2387 C C . SER A 1 316 ? -27.307 -1.597 25.994 1.00 93.75 316 SER A C 1
ATOM 2389 O O . SER A 1 316 ? -26.556 -2.236 25.264 1.00 93.75 316 SER A O 1
ATOM 2391 N N . LEU A 1 317 ? -27.788 -2.088 27.136 1.00 95.00 317 LEU A N 1
ATOM 2392 C CA . LEU A 1 317 ? -27.512 -3.444 27.608 1.00 95.00 317 LEU A CA 1
ATOM 2393 C C . LEU A 1 317 ? -28.778 -4.297 27.514 1.00 95.00 317 LEU A C 1
ATOM 2395 O O . LEU A 1 317 ? -29.860 -3.854 27.908 1.00 95.00 317 LEU A O 1
ATOM 2399 N N . TYR A 1 318 ? -28.620 -5.528 27.043 1.00 94.06 318 TYR A N 1
ATOM 2400 C CA . TYR A 1 318 ? -29.666 -6.535 26.887 1.00 94.06 318 TYR A CA 1
ATOM 2401 C C . TYR A 1 318 ? -29.262 -7.847 27.566 1.00 94.06 318 TYR A C 1
ATOM 2403 O O . TYR A 1 318 ? -28.146 -7.969 28.073 1.00 94.06 318 TYR A O 1
ATOM 2411 N N . GLY A 1 319 ? -30.193 -8.805 27.607 1.00 93.81 319 GLY A N 1
ATOM 2412 C CA . GLY A 1 319 ? -29.933 -10.178 28.043 1.00 93.81 319 GLY A CA 1
ATOM 2413 C C . GLY A 1 319 ? -29.134 -10.265 29.342 1.00 93.81 319 GLY A C 1
ATOM 2414 O O . GLY A 1 319 ? -29.436 -9.585 30.330 1.00 93.81 319 GLY A O 1
ATOM 2415 N N . ARG A 1 320 ? -28.066 -11.063 29.311 1.00 91.75 320 ARG A N 1
ATOM 2416 C CA . ARG A 1 320 ? -27.202 -11.285 30.472 1.00 91.75 320 ARG A CA 1
ATOM 2417 C C . ARG A 1 320 ? -26.480 -10.008 30.894 1.00 91.75 320 ARG A C 1
ATOM 2419 O O . ARG A 1 320 ? -26.336 -9.764 32.090 1.00 91.75 320 ARG A O 1
ATOM 2426 N N . ALA A 1 321 ? -26.040 -9.180 29.944 1.00 93.88 321 ALA A N 1
ATOM 2427 C CA . ALA A 1 321 ? -25.338 -7.938 30.267 1.00 93.88 321 ALA A CA 1
ATOM 2428 C C . ALA A 1 321 ? -26.219 -6.990 31.097 1.00 93.88 321 ALA A C 1
ATOM 2430 O O . ALA A 1 321 ? -25.739 -6.388 32.057 1.00 93.88 321 ALA A O 1
ATOM 2431 N N . ALA A 1 322 ? -27.518 -6.911 30.791 1.00 94.06 322 ALA A N 1
ATOM 2432 C CA . ALA A 1 322 ? -28.477 -6.120 31.560 1.00 94.06 322 ALA A CA 1
ATOM 2433 C C . ALA A 1 322 ? -28.756 -6.701 32.957 1.00 94.06 322 ALA A C 1
ATOM 2435 O O . ALA A 1 322 ? -28.877 -5.948 33.925 1.00 94.06 322 ALA A O 1
ATOM 2436 N N . GLU A 1 323 ? -28.867 -8.025 33.080 1.00 92.75 323 GLU A N 1
ATOM 2437 C CA . GLU A 1 323 ? -29.048 -8.705 34.372 1.00 92.75 323 GLU A CA 1
ATOM 2438 C C . GLU A 1 323 ? -27.848 -8.470 35.291 1.00 92.75 323 GLU A C 1
ATOM 2440 O O . GLU A 1 323 ? -28.002 -8.031 36.432 1.00 92.75 323 GLU A O 1
ATOM 2445 N N . VAL A 1 324 ? -26.644 -8.679 34.760 1.00 92.44 324 VAL A N 1
ATOM 2446 C CA . VAL A 1 324 ? -25.390 -8.473 35.481 1.00 92.44 324 VAL A CA 1
ATOM 2447 C C . VAL A 1 324 ? -25.224 -7.001 35.874 1.00 92.44 324 VAL A C 1
ATOM 2449 O O . VAL A 1 324 ? -24.946 -6.713 37.037 1.00 92.44 324 VAL A O 1
ATOM 2452 N N . ALA A 1 325 ? -25.502 -6.058 34.969 1.00 92.50 325 ALA A N 1
ATOM 2453 C CA . ALA A 1 325 ? -25.483 -4.624 35.270 1.00 92.50 325 ALA A CA 1
ATOM 2454 C C . ALA A 1 325 ? -26.372 -4.260 36.474 1.00 92.50 325 ALA A C 1
ATOM 2456 O O . ALA A 1 325 ? -25.930 -3.541 37.373 1.00 92.50 325 ALA A O 1
ATOM 2457 N N . LYS A 1 326 ? -27.585 -4.825 36.562 1.00 91.19 326 LYS A N 1
ATOM 2458 C CA . LYS A 1 326 ? -28.484 -4.611 37.709 1.00 91.19 326 LYS A CA 1
ATOM 2459 C C . LYS A 1 326 ? -27.892 -5.137 39.014 1.00 91.19 326 LYS A C 1
ATOM 2461 O O . LYS A 1 326 ? -27.924 -4.420 40.011 1.00 91.19 326 LYS A O 1
ATOM 2466 N N . THR A 1 327 ? -27.307 -6.340 39.014 1.00 89.44 327 THR A N 1
ATOM 2467 C CA . THR A 1 327 ? -26.626 -6.882 40.212 1.00 89.44 327 THR A CA 1
ATOM 2468 C C . THR A 1 327 ? -25.445 -6.015 40.653 1.00 89.44 327 THR A C 1
ATOM 2470 O O . THR A 1 327 ? -25.125 -5.934 41.838 1.00 89.44 327 THR A O 1
ATOM 2473 N N . MET A 1 328 ? -24.831 -5.303 39.707 1.00 90.12 328 MET A N 1
ATOM 2474 C CA . MET A 1 328 ? -23.722 -4.397 39.969 1.00 90.12 328 MET A CA 1
ATOM 2475 C C . MET A 1 328 ? -24.156 -3.007 40.466 1.00 90.12 328 MET A C 1
ATOM 2477 O O . MET A 1 328 ? -23.299 -2.238 40.899 1.00 90.12 328 MET A O 1
ATOM 2481 N N . GLY A 1 329 ? -25.455 -2.694 40.476 1.00 88.25 329 GLY A N 1
ATOM 2482 C CA . GLY A 1 329 ? -25.986 -1.372 40.835 1.00 88.25 329 GLY A CA 1
ATOM 2483 C C . GLY A 1 329 ? -26.112 -0.402 39.654 1.00 88.25 329 GLY A C 1
ATOM 2484 O O . GLY A 1 329 ? -26.467 0.759 39.846 1.00 88.25 329 GLY A O 1
ATOM 2485 N N . VAL A 1 330 ? -25.866 -0.867 38.426 1.00 89.50 330 VAL A N 1
ATOM 2486 C CA . VAL A 1 330 ? -26.029 -0.079 37.199 1.00 89.50 330 VAL A CA 1
ATOM 2487 C C . VAL A 1 330 ? -27.490 -0.169 36.742 1.00 89.50 330 VAL A C 1
ATOM 2489 O O . VAL A 1 330 ? -27.868 -1.013 35.929 1.00 89.50 330 VAL A O 1
ATOM 2492 N N . THR A 1 331 ? -28.349 0.672 37.317 1.00 85.12 331 THR A N 1
ATOM 2493 C CA . THR A 1 331 ? -29.801 0.693 37.059 1.00 85.12 331 THR A CA 1
ATOM 2494 C C . THR A 1 331 ? -30.186 1.539 35.846 1.00 85.12 331 THR A C 1
ATOM 2496 O O . THR A 1 331 ? -31.205 1.273 35.207 1.00 85.12 331 THR A O 1
ATOM 2499 N N . HIS A 1 332 ? -29.353 2.517 35.479 1.00 85.06 332 HIS A N 1
ATOM 2500 C CA . HIS A 1 332 ? -29.548 3.388 34.321 1.00 85.06 332 HIS A CA 1
ATOM 2501 C C . HIS A 1 332 ? -28.292 3.403 33.432 1.00 85.06 332 HIS A C 1
ATOM 2503 O O . HIS A 1 332 ? -27.554 4.395 33.428 1.00 85.06 332 HIS A O 1
ATOM 2509 N N . PRO A 1 333 ? -28.054 2.342 32.628 1.00 83.56 333 PRO A N 1
ATOM 2510 C CA . PRO A 1 333 ? -26.838 2.193 31.823 1.00 83.56 333 PRO A CA 1
ATOM 2511 C C . PRO A 1 333 ? -26.542 3.385 30.907 1.00 83.56 333 PRO A C 1
ATOM 2513 O O . PRO A 1 333 ? -25.396 3.792 30.780 1.00 83.56 333 PRO A O 1
ATOM 2516 N N . THR A 1 334 ? -27.571 4.017 30.339 1.00 79.69 334 THR A N 1
ATOM 2517 C CA . THR A 1 334 ? -27.428 5.182 29.445 1.00 79.69 334 THR A CA 1
ATOM 2518 C C . THR A 1 334 ? -26.896 6.443 30.136 1.00 79.69 334 THR A C 1
ATOM 2520 O O . THR A 1 334 ? -26.429 7.366 29.465 1.00 79.69 334 THR A O 1
ATOM 2523 N N . LYS A 1 335 ? -26.977 6.508 31.471 1.00 79.19 335 LYS A N 1
ATOM 2524 C CA . LYS A 1 335 ? -26.441 7.602 32.293 1.00 79.19 335 LYS A CA 1
ATOM 2525 C C . LYS A 1 335 ? -25.132 7.214 32.975 1.00 79.19 335 LYS A C 1
ATOM 2527 O O . LYS A 1 335 ? -24.246 8.053 33.094 1.00 79.19 335 LYS A O 1
ATOM 2532 N N . GLN A 1 336 ? -25.041 5.962 33.415 1.00 86.56 336 GLN A N 1
ATOM 2533 C CA . GLN A 1 336 ? -23.948 5.456 34.241 1.00 86.56 336 GLN A CA 1
ATOM 2534 C C . GLN A 1 336 ? -22.771 4.920 33.424 1.00 86.56 336 GLN A C 1
ATOM 2536 O O . GLN A 1 336 ? -21.652 4.944 33.923 1.00 86.56 336 GLN A O 1
ATOM 2541 N N . ILE A 1 337 ? -22.995 4.472 32.184 1.00 89.69 337 ILE A N 1
ATOM 2542 C CA . ILE A 1 337 ? -21.941 4.001 31.282 1.00 89.69 337 ILE A CA 1
ATOM 2543 C C . ILE A 1 337 ? -21.648 5.090 30.253 1.00 89.69 337 ILE A C 1
ATOM 2545 O O . ILE A 1 337 ? -22.502 5.462 29.444 1.00 89.69 337 ILE A O 1
ATOM 2549 N N . ARG A 1 338 ? -20.416 5.593 30.266 1.00 87.56 338 ARG A N 1
ATOM 2550 C CA . ARG A 1 338 ? -19.888 6.495 29.241 1.00 87.56 338 ARG A CA 1
ATOM 2551 C C . ARG A 1 338 ? -18.828 5.772 28.443 1.00 87.56 338 ARG A C 1
ATOM 2553 O O . ARG A 1 338 ? -17.955 5.143 29.027 1.00 87.56 338 ARG A O 1
ATOM 2560 N N . VAL A 1 339 ? -18.895 5.883 27.122 1.00 88.25 339 VAL A N 1
ATOM 2561 C CA . VAL A 1 339 ? -17.878 5.341 26.228 1.00 88.25 339 VAL A CA 1
ATOM 2562 C C . VAL A 1 339 ? -17.465 6.404 25.224 1.00 88.25 339 VAL A C 1
ATOM 2564 O O . VAL A 1 339 ? -18.312 7.096 24.662 1.00 88.25 339 VAL A O 1
ATOM 2567 N N . SER A 1 340 ? -16.164 6.520 25.002 1.00 87.44 340 SER A N 1
ATOM 2568 C CA . SER A 1 340 ? -15.586 7.364 23.962 1.00 87.44 340 SER A CA 1
ATOM 2569 C C . SER A 1 340 ? -14.799 6.486 23.004 1.00 87.44 340 SER A C 1
ATOM 2571 O O . SER A 1 340 ? -14.077 5.590 23.438 1.00 87.44 340 SER A O 1
ATOM 2573 N N . ILE A 1 341 ? -14.952 6.739 21.705 1.00 87.38 341 ILE A N 1
ATOM 2574 C CA . ILE A 1 341 ? -14.333 5.961 20.629 1.00 87.38 341 ILE A CA 1
ATOM 2575 C C . ILE A 1 341 ? -13.532 6.921 19.758 1.00 87.38 341 ILE A C 1
ATOM 2577 O O . ILE A 1 341 ? -14.030 7.978 19.368 1.00 87.38 341 ILE A O 1
ATOM 2581 N N . SER A 1 342 ? -12.309 6.541 19.417 1.00 83.62 342 SER A N 1
ATOM 2582 C CA . SER A 1 342 ? -11.499 7.210 18.406 1.00 83.62 342 SER A CA 1
ATOM 2583 C C . SER A 1 342 ? -10.913 6.177 17.456 1.00 83.62 342 SER A C 1
ATOM 2585 O O . SER A 1 342 ? -10.800 5.001 17.800 1.00 83.62 342 SER A O 1
ATOM 2587 N N . HIS A 1 343 ? -10.568 6.588 16.242 1.00 80.62 343 HIS A N 1
ATOM 2588 C CA . HIS A 1 343 ? -9.975 5.679 15.279 1.00 80.62 343 HIS A CA 1
ATOM 2589 C C . HIS A 1 343 ? -9.013 6.387 14.334 1.00 80.62 343 HIS A C 1
ATOM 2591 O O . HIS A 1 343 ? -9.128 7.573 14.030 1.00 80.62 343 HIS A O 1
ATOM 2597 N N . THR A 1 344 ? -8.116 5.560 13.834 1.00 78.19 344 THR A N 1
ATOM 2598 C CA . THR A 1 344 ? -7.090 5.778 12.841 1.00 78.19 344 THR A CA 1
ATOM 2599 C C . THR A 1 344 ? -7.431 4.968 11.589 1.00 78.19 344 THR A C 1
ATOM 2601 O O . THR A 1 344 ? -8.384 4.187 11.592 1.00 78.19 344 THR A O 1
ATOM 2604 N N . ASP A 1 345 ? -6.669 5.129 10.510 1.00 71.44 345 ASP A N 1
ATOM 2605 C CA . ASP A 1 345 ? -6.755 4.218 9.362 1.00 71.44 345 ASP A CA 1
ATOM 2606 C C . ASP A 1 345 ? -6.297 2.795 9.747 1.00 71.44 345 ASP A C 1
ATOM 2608 O O . ASP A 1 345 ? -6.656 1.821 9.083 1.00 71.44 345 ASP A O 1
ATOM 2612 N N . GLU A 1 346 ? -5.531 2.668 10.837 1.00 79.06 346 GLU A N 1
ATOM 2613 C CA . GLU A 1 346 ? -4.920 1.411 11.274 1.00 79.06 346 GLU A CA 1
ATOM 2614 C C . GLU A 1 346 ? -5.545 0.825 12.544 1.00 79.06 346 GLU A C 1
ATOM 2616 O O . GLU A 1 346 ? -5.635 -0.396 12.667 1.00 79.06 346 GLU A O 1
ATOM 2621 N N . GLN A 1 347 ? -5.984 1.663 13.486 1.00 86.62 347 GLN A N 1
ATOM 2622 C CA . GLN A 1 347 ? -6.421 1.229 14.819 1.00 86.62 347 GLN A CA 1
ATOM 2623 C C . GLN A 1 347 ? -7.678 1.959 15.285 1.00 86.62 347 GLN A C 1
ATOM 2625 O O . GLN A 1 347 ? -7.859 3.135 15.000 1.00 86.62 347 GLN A O 1
ATOM 2630 N N . ALA A 1 348 ? -8.525 1.284 16.045 1.00 88.25 348 ALA A N 1
ATOM 2631 C CA . ALA A 1 348 ? -9.592 1.870 16.836 1.00 88.25 348 ALA A CA 1
ATOM 2632 C C . ALA A 1 348 ? -9.225 1.784 18.319 1.00 88.25 348 ALA A C 1
ATOM 2634 O O . ALA A 1 348 ? -8.582 0.831 18.745 1.00 88.25 348 ALA A O 1
ATOM 2635 N N . VAL A 1 349 ? -9.630 2.783 19.094 1.00 89.12 349 VAL A N 1
ATOM 2636 C CA . VAL A 1 349 ? -9.409 2.859 20.539 1.00 89.12 349 VAL A CA 1
ATOM 2637 C C . VAL A 1 349 ? -10.718 3.242 21.195 1.00 89.12 349 VAL A C 1
ATOM 2639 O O . VAL A 1 349 ? -11.398 4.164 20.733 1.00 89.12 349 VAL A O 1
ATOM 2642 N N . ALA A 1 350 ? -11.047 2.585 22.298 1.00 90.50 350 ALA A N 1
ATOM 2643 C CA . ALA A 1 350 ? -12.196 2.942 23.102 1.00 90.50 350 ALA A CA 1
ATOM 2644 C C . ALA A 1 350 ? -11.853 2.957 24.587 1.00 90.50 350 ALA A C 1
ATOM 2646 O O . ALA A 1 350 ? -11.051 2.164 25.082 1.00 90.50 350 ALA A O 1
ATOM 2647 N N . MET A 1 351 ? -12.504 3.867 25.302 1.00 90.31 351 MET A N 1
ATOM 2648 C CA . MET A 1 351 ? -12.473 3.903 26.755 1.00 90.31 351 MET A CA 1
ATOM 2649 C C . MET A 1 351 ? -13.893 3.982 27.289 1.00 90.31 351 MET A C 1
ATOM 2651 O O . MET A 1 351 ? -14.659 4.853 26.876 1.00 90.31 351 MET A O 1
ATOM 2655 N N . ALA A 1 352 ? -14.223 3.082 28.208 1.00 91.12 352 ALA A N 1
ATOM 2656 C CA . ALA A 1 352 ? -15.490 3.053 28.915 1.00 91.12 352 ALA A CA 1
ATOM 2657 C C . ALA A 1 352 ? -15.277 3.375 30.396 1.00 91.12 352 ALA A C 1
ATOM 2659 O O . ALA A 1 352 ? -14.305 2.924 30.999 1.00 91.12 352 ALA A O 1
ATOM 2660 N N . ALA A 1 353 ? -16.198 4.130 30.983 1.00 89.31 353 ALA A N 1
ATOM 2661 C CA . ALA A 1 353 ? -16.248 4.404 32.411 1.00 89.31 353 ALA A CA 1
ATOM 2662 C C . ALA A 1 353 ? -17.659 4.150 32.947 1.00 89.31 353 ALA A C 1
ATOM 2664 O O . ALA A 1 353 ? -18.648 4.552 32.328 1.00 89.31 353 ALA A O 1
ATOM 2665 N N . ILE A 1 354 ? -17.733 3.484 34.098 1.00 89.06 354 ILE A N 1
ATOM 2666 C CA . ILE A 1 354 ? -18.965 3.203 34.831 1.00 89.06 354 ILE A CA 1
ATOM 2667 C C . ILE A 1 354 ? -18.946 3.978 36.136 1.00 89.06 354 ILE A C 1
ATOM 2669 O O . ILE A 1 354 ? -17.989 3.877 36.905 1.00 89.06 354 ILE A O 1
ATOM 2673 N N . HIS A 1 355 ? -20.029 4.706 36.380 1.00 83.56 355 HIS A N 1
ATOM 2674 C CA . HIS A 1 355 ? -20.260 5.464 37.602 1.00 83.56 355 HIS A CA 1
ATOM 2675 C C . HIS A 1 355 ? -21.457 4.895 38.352 1.00 83.56 355 HIS A C 1
ATOM 2677 O O . HIS A 1 355 ? -22.520 4.708 37.754 1.00 83.56 355 HIS A O 1
ATOM 2683 N N . LEU A 1 356 ? -21.270 4.620 39.643 1.00 79.56 356 LEU A N 1
ATOM 2684 C CA . LEU A 1 356 ? -22.337 4.179 40.541 1.00 79.56 356 LEU A CA 1
ATOM 2685 C C . LEU A 1 356 ? -22.890 5.318 41.385 1.00 79.56 356 LEU A C 1
ATOM 2687 O O . LEU A 1 356 ? -22.074 6.119 41.892 1.00 79.56 356 LEU A O 1
#

Organism: NCBI:txid1169539

pLDDT: mean 82.4, std 17.74, range [28.05, 97.88]

Foldseek 3Di:
DVQVVVVVVLVVCQVQQKDAAPLPCPDDDVVCVDPVNPVDDHGNDIDRNVHGDQKDKDWDADPPRPTDIDIGGDCVVVVVVVDPLVVVVVVVVVVVVVVVVVVVVVCCVVVVDPPDDDDPDDLEDPVCVVLQVVQPQFFWDQDPPPSDTHTDSVVRDSPPDDDPDDPPVRVVVVQVVVVVVLVVVVCVVDDDDDDPDDPDPPDPQKFKFKFKFWLVVCLPVVVVVVLCPQAADPQLQCVLQDDPPDDPDDPSVSSLSSSFSVQQFVRQLRGVQRRLQRLQVPDVVRDGLAPDPVHHNHQWHWAFDPDDPDRWIATDGHDSNQVSCVSSVNPPCRSFKGKDWDDDSTMIMMMIMGGD

Radius of gyration: 31.31 Å; chains: 1; bounding box: 67×63×86 Å

Sequence (356 aa):
AACGWMVNGLIQAMHTGLLPPQRNADNVDSALCDQAYDGILYSHRLIDVGRPLKAAMAHSFGFGQANTEILIIHPDYLWASAGTSKCTAYSAKRAVRQQKASQFLYETLADRQKLIQVKTSPPYSPDATMETLLNPSARASVQPLTHRYAIDPAKSSPTHIAEGQPSLEQTIKKLATDVFNAQQLLKQDSSLHVDSHSGALATTGCYVGVDVEPVSTFAQHSERSDFITRNFTAKERAEAFGQPQQQQGSMTTNSVRAAVRLAGRWCAKEAIVKAMGNLGETKSPPVNVTLDPSASLVDIEVLSLSSASHGVPLVSLYGRAAEVAKTMGVTHPTKQIRVSISHTDEQAVAMAAIHL

Secondary structure (DSSP, 8-state):
-HHHHHHHHHHHHHHH-EE---TT-SS--GGGGSGGGTT----SS-EE-SS--SEEEEEE--TTT--EEEEEE-THHHHHHH-HHHHHHHHHHHHHHHHHHHHHHHHHHTTSS-S-----S-SS-STTHHHHHT-TT--EEE-TTT--EEE-GGG----SS-TTS--HHHHHHHHHHHHHHHHHHHHTTS--------SS---TTEEEEEEEEEGGGGTTGGGGHHHHHHHS-HHHHHHHH--SSS----HHHHHHHHHHHHHHHHHHHHHHHHHHHHHHTTSSS---S-SSTT---TTEEEEE--SSSTTPEEEEE-HHHHHHHHHTT-S-HHHHEEEEEEE-SSEEEEEEEEE-

InterPro domains:
  IPR004568 Phosphopantetheine-protein transferase domain [TIGR00556] (208-354)
  IPR008278 4'-phosphopantetheinyl transferase domain [PF01648] (208-324)
  IPR016039 Thiolase-like [G3DSA:3.40.47.10] (1-151)
  IPR016039 Thiolase-like [SSF53901] (1-76)
  IPR037143 4'-phosphopantetheinyl transferase domain superfamily [G3DSA:3.90.470.20] (206-356)
  IPR037143 4'-phosphopantetheinyl transferase domain superfamily [SSF56214] (207-354)